Protein AF-A0A9E3UX53-F1 (afdb_monomer)

Solvent-accessible surface area (backbone atoms only — not comparable to full-atom values): 12042 Å² total; per-residue (Å²): 68,40,30,44,18,24,27,71,66,54,36,45,46,36,65,71,53,51,21,55,64,33,40,81,73,76,40,57,56,46,66,43,57,57,77,62,94,88,61,94,44,53,63,62,77,51,56,66,59,55,52,52,52,52,47,54,49,28,68,75,37,76,83,54,37,39,31,40,45,40,55,52,93,59,57,40,64,84,32,55,33,45,60,75,31,72,86,50,53,84,88,44,31,53,59,44,25,32,52,32,42,46,53,54,48,43,68,74,47,39,90,61,43,54,74,80,34,57,53,59,40,64,39,82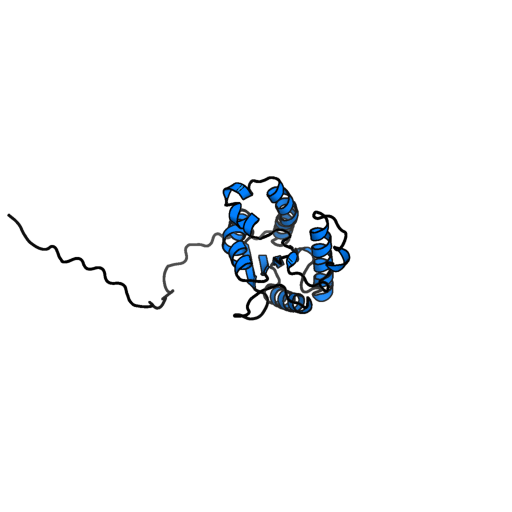,64,68,66,61,65,66,62,76,34,51,86,73,44,70,70,37,67,71,61,43,49,58,46,48,59,67,41,49,54,46,56,54,37,52,53,64,72,51,65,89,66,80,81,75,75,84,71,91,76,80,93,76,87,84,87,76,86,82,84,78,86,84,80,90,78,90,80,84,87,88,82,83,81,91,133

Structure (mmCIF, N/CA/C/O backbone):
data_AF-A0A9E3UX53-F1
#
_entry.id   AF-A0A9E3UX53-F1
#
loop_
_atom_site.group_PDB
_atom_site.id
_atom_site.type_symbol
_atom_site.label_atom_id
_atom_site.label_alt_id
_atom_site.label_comp_id
_atom_site.label_asym_id
_atom_site.label_entity_id
_atom_site.label_seq_id
_atom_site.pdbx_PDB_ins_code
_atom_site.Cartn_x
_atom_site.Cartn_y
_atom_site.Cartn_z
_atom_site.occupancy
_atom_site.B_iso_or_equiv
_atom_site.auth_seq_id
_atom_site.auth_comp_id
_atom_site.auth_asym_id
_atom_site.auth_atom_id
_atom_site.pdbx_PDB_model_num
ATOM 1 N N . MET A 1 1 ? -12.142 -0.118 4.905 1.00 93.06 1 MET A N 1
ATOM 2 C CA . MET A 1 1 ? -10.776 -0.328 4.394 1.00 93.06 1 MET A CA 1
ATOM 3 C C . MET A 1 1 ? -10.170 1.002 3.960 1.00 93.06 1 MET A C 1
ATOM 5 O O . MET A 1 1 ? -10.920 1.890 3.561 1.00 93.06 1 MET A O 1
ATOM 9 N N . LEU A 1 2 ? -8.850 1.157 4.067 1.00 96.69 2 LEU A N 1
ATOM 10 C CA . LEU A 1 2 ? -8.107 2.325 3.587 1.00 96.69 2 LEU A CA 1
ATOM 11 C C . LEU A 1 2 ? -7.045 1.893 2.569 1.00 96.69 2 LEU A C 1
ATOM 13 O O . LEU A 1 2 ? -6.329 0.931 2.819 1.00 96.69 2 LEU A O 1
ATOM 17 N N . ALA A 1 3 ? -6.954 2.600 1.448 1.00 96.31 3 ALA A N 1
ATOM 18 C CA . ALA A 1 3 ? -5.897 2.459 0.455 1.00 96.31 3 ALA A CA 1
ATOM 19 C C . ALA A 1 3 ? -4.930 3.636 0.574 1.00 96.31 3 ALA A C 1
ATOM 21 O O . ALA A 1 3 ? -5.364 4.786 0.512 1.00 96.31 3 ALA A O 1
ATOM 22 N N . LEU A 1 4 ? -3.642 3.353 0.731 1.00 96.50 4 LEU A N 1
ATOM 23 C CA . LEU A 1 4 ? -2.580 4.335 0.561 1.00 96.50 4 LEU A CA 1
ATOM 24 C C . LEU A 1 4 ? -2.179 4.356 -0.917 1.00 96.50 4 LEU A C 1
ATOM 26 O O . LEU A 1 4 ? -1.808 3.319 -1.460 1.00 96.50 4 LEU A O 1
ATOM 30 N N . VAL A 1 5 ? -2.306 5.505 -1.568 1.00 94.69 5 VAL A N 1
ATOM 31 C CA . VAL A 1 5 ? -2.125 5.647 -3.020 1.00 94.69 5 VAL A CA 1
ATOM 32 C C . VAL A 1 5 ? -1.069 6.706 -3.327 1.00 94.69 5 VAL A C 1
ATOM 34 O O . VAL A 1 5 ? -0.858 7.609 -2.516 1.00 94.69 5 VAL A O 1
ATOM 37 N N . GLU A 1 6 ? -0.405 6.626 -4.477 1.00 90.62 6 GLU A N 1
ATOM 38 C CA . GLU A 1 6 ? 0.651 7.587 -4.838 1.00 90.62 6 GLU A CA 1
ATOM 39 C C . GLU A 1 6 ? 0.155 8.987 -5.199 1.00 90.62 6 GLU A C 1
ATOM 41 O O . GLU A 1 6 ? 0.822 9.971 -4.876 1.00 90.62 6 GLU A O 1
ATOM 46 N N . GLY A 1 7 ? -0.992 9.104 -5.868 1.00 89.44 7 GLY A N 1
ATOM 47 C CA . GLY A 1 7 ? -1.383 10.351 -6.508 1.00 89.44 7 GLY A CA 1
ATOM 48 C C . GLY A 1 7 ? -2.887 10.577 -6.620 1.00 89.44 7 GLY A C 1
ATOM 49 O O . GLY A 1 7 ? -3.735 9.856 -6.082 1.00 89.44 7 GLY A O 1
ATOM 50 N N . GLN A 1 8 ? -3.227 11.690 -7.276 1.00 86.94 8 GLN A N 1
ATOM 51 C CA . GLN A 1 8 ? -4.621 12.103 -7.464 1.00 86.94 8 GLN A CA 1
ATOM 52 C C . GLN A 1 8 ? -5.360 11.182 -8.433 1.00 86.94 8 GLN A C 1
ATOM 54 O O . GLN A 1 8 ? -6.551 10.937 -8.232 1.00 86.94 8 GLN A O 1
ATOM 59 N N . THR A 1 9 ? -4.664 10.662 -9.443 1.00 84.81 9 THR A N 1
ATOM 60 C CA . THR A 1 9 ? -5.228 9.760 -10.448 1.00 84.81 9 THR A CA 1
ATOM 61 C C . THR A 1 9 ? -5.719 8.472 -9.788 1.00 84.81 9 THR A C 1
ATOM 63 O O . THR A 1 9 ? -6.903 8.147 -9.876 1.00 84.81 9 THR A O 1
ATOM 66 N N . GLU A 1 10 ? -4.877 7.815 -8.994 1.00 88.38 10 GLU A N 1
ATOM 67 C CA . GLU A 1 10 ? -5.180 6.558 -8.297 1.00 88.38 10 GLU A CA 1
ATOM 68 C C . GLU A 1 10 ? -6.288 6.765 -7.266 1.00 88.38 10 GLU A C 1
ATOM 70 O O . GLU A 1 10 ? -7.210 5.955 -7.133 1.00 88.38 10 GLU A O 1
ATOM 75 N N . ARG A 1 11 ? -6.261 7.904 -6.560 1.00 89.94 11 ARG A N 1
ATOM 76 C CA . ARG A 1 11 ? -7.359 8.300 -5.671 1.00 89.94 11 ARG A CA 1
ATOM 77 C C . ARG A 1 11 ? -8.677 8.433 -6.438 1.00 89.94 11 ARG A C 1
ATOM 79 O O . ARG A 1 11 ? -9.721 8.030 -5.916 1.00 89.94 11 ARG A O 1
ATOM 86 N N . GLY A 1 12 ? -8.634 9.014 -7.635 1.00 85.81 12 GLY A N 1
ATOM 87 C CA . GLY A 1 12 ? -9.763 9.128 -8.554 1.00 85.81 12 GLY A CA 1
ATOM 88 C C . GLY A 1 12 ? -10.329 7.760 -8.923 1.00 85.81 12 GLY A C 1
ATOM 89 O O . GLY A 1 12 ? -11.514 7.524 -8.687 1.00 85.81 12 GLY A O 1
ATOM 90 N N . ILE A 1 13 ? -9.476 6.835 -9.374 1.00 84.38 13 ILE A N 1
ATOM 91 C CA . ILE A 1 13 ? -9.846 5.449 -9.715 1.00 84.38 13 ILE A CA 1
ATOM 92 C C . ILE A 1 13 ? -10.496 4.747 -8.524 1.00 84.38 13 ILE A C 1
ATOM 94 O O . ILE A 1 13 ? -11.575 4.162 -8.650 1.00 84.38 13 ILE A O 1
ATOM 98 N N . VAL A 1 14 ? -9.882 4.836 -7.337 1.00 88.50 14 VAL A N 1
ATOM 99 C CA . VAL A 1 14 ? -10.445 4.230 -6.126 1.00 88.50 14 VAL A CA 1
ATOM 100 C C . VAL A 1 14 ? -11.834 4.787 -5.848 1.00 88.50 14 VAL A C 1
ATOM 102 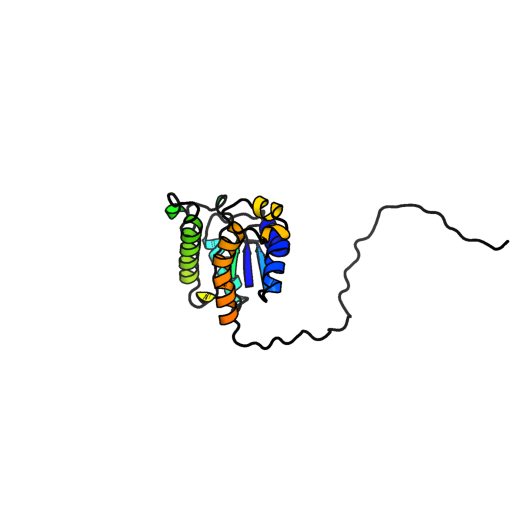O O . VAL A 1 14 ? -12.751 4.026 -5.561 1.00 88.50 14 VAL A O 1
ATOM 105 N N . LYS A 1 15 ? -12.008 6.108 -5.933 1.00 88.12 15 LYS A N 1
ATOM 106 C CA . LYS A 1 15 ? -13.281 6.762 -5.623 1.00 88.12 15 LYS A CA 1
ATOM 107 C C . LYS A 1 15 ? -14.373 6.442 -6.646 1.00 88.12 15 LYS A C 1
ATOM 109 O O . LYS A 1 15 ? -15.522 6.284 -6.244 1.00 88.12 15 LYS A O 1
ATOM 114 N N . GLN A 1 16 ? -14.035 6.413 -7.932 1.00 84.62 16 GLN A N 1
ATOM 115 C CA . GLN A 1 16 ? -15.010 6.368 -9.024 1.00 84.62 16 GLN A CA 1
ATOM 116 C C . GLN A 1 16 ? -15.321 4.946 -9.502 1.00 84.62 16 GLN A C 1
ATOM 118 O O . GLN A 1 16 ? -16.450 4.699 -9.907 1.00 84.62 16 GLN A O 1
ATOM 123 N N . ALA A 1 17 ? -14.367 4.014 -9.416 1.00 81.25 17 ALA A N 1
ATOM 124 C CA . ALA A 1 17 ? -14.527 2.654 -9.934 1.00 81.25 17 ALA A CA 1
ATOM 125 C C . ALA A 1 17 ? -14.475 1.589 -8.828 1.00 81.25 17 ALA A C 1
ATOM 127 O O . ALA A 1 17 ? -15.400 0.792 -8.676 1.00 81.25 17 ALA A O 1
ATOM 128 N N . ILE A 1 18 ? -13.417 1.585 -8.011 1.00 84.44 18 ILE A N 1
ATOM 129 C CA . ILE A 1 18 ? -13.162 0.469 -7.082 1.00 84.44 18 ILE A CA 1
ATOM 130 C C . ILE A 1 18 ? -14.103 0.519 -5.871 1.00 84.44 18 ILE A C 1
ATOM 132 O O . ILE A 1 18 ? -14.686 -0.494 -5.484 1.00 84.44 18 ILE A O 1
ATOM 136 N N . ALA A 1 19 ? -14.261 1.689 -5.247 1.00 89.19 19 ALA A N 1
ATOM 137 C CA . ALA A 1 19 ? -15.067 1.832 -4.039 1.00 89.19 19 ALA A CA 1
ATOM 138 C C . ALA A 1 19 ? -16.560 1.525 -4.264 1.00 89.19 19 ALA A C 1
ATOM 140 O O . ALA A 1 19 ? -17.115 0.829 -3.414 1.00 89.19 19 ALA A O 1
ATOM 141 N N . PRO A 1 20 ? -17.213 1.956 -5.366 1.00 87.50 20 PRO A N 1
ATOM 142 C CA . PRO A 1 20 ? -18.581 1.534 -5.675 1.00 87.50 20 PRO A CA 1
ATOM 143 C C . PRO A 1 20 ? -18.710 0.013 -5.831 1.00 87.50 20 PRO A C 1
ATOM 145 O O . PRO A 1 20 ? -19.527 -0.600 -5.145 1.00 87.50 20 PRO A O 1
ATOM 148 N N . TYR A 1 21 ? -17.835 -0.608 -6.632 1.00 84.06 21 TYR A N 1
ATOM 149 C CA . TYR A 1 21 ? -17.843 -2.055 -6.875 1.00 84.06 21 TYR A CA 1
ATOM 150 C C . TYR A 1 21 ? -17.684 -2.884 -5.587 1.00 84.06 21 TYR A C 1
ATOM 152 O O . TYR A 1 21 ? -18.367 -3.892 -5.376 1.00 84.06 21 TYR A O 1
ATOM 160 N N . LEU A 1 22 ? -16.782 -2.465 -4.696 1.00 84.75 22 LEU A N 1
ATOM 161 C CA . LEU A 1 22 ? -16.588 -3.109 -3.395 1.00 84.75 22 LEU A CA 1
ATOM 162 C C . LEU A 1 22 ? -17.727 -2.800 -2.414 1.00 84.75 22 LEU A C 1
ATOM 164 O O . LEU A 1 22 ? -18.094 -3.659 -1.609 1.00 84.75 22 LEU A O 1
ATOM 168 N N . GLY A 1 23 ? -18.311 -1.604 -2.498 1.00 87.88 23 GLY A N 1
ATOM 169 C CA . GLY A 1 23 ? -19.418 -1.163 -1.655 1.00 87.88 23 GLY A CA 1
ATOM 170 C C . GLY A 1 23 ? -20.661 -2.037 -1.811 1.00 87.88 23 GLY A C 1
ATOM 171 O O . GLY A 1 23 ? -21.265 -2.409 -0.807 1.00 87.88 23 GLY A O 1
ATOM 172 N N . GLU A 1 24 ? -20.978 -2.459 -3.038 1.00 88.62 24 GLU A N 1
ATOM 173 C CA . GLU A 1 24 ? -22.046 -3.434 -3.327 1.00 88.62 24 GLU A CA 1
ATOM 174 C C . GLU A 1 24 ? -21.845 -4.782 -2.615 1.00 88.62 24 GLU A C 1
ATOM 176 O O . GLU A 1 24 ? -22.800 -5.517 -2.376 1.00 88.62 24 GLU A O 1
ATOM 181 N N . ARG A 1 25 ? -20.601 -5.105 -2.246 1.00 88.38 25 ARG A N 1
ATOM 182 C CA . ARG A 1 25 ? -20.203 -6.341 -1.554 1.00 88.38 25 ARG A CA 1
ATOM 183 C C . ARG A 1 25 ? -19.939 -6.119 -0.060 1.00 88.38 25 ARG A C 1
ATOM 185 O O . ARG A 1 25 ? -19.343 -6.970 0.593 1.00 88.38 25 ARG A O 1
ATOM 192 N N . GLY A 1 26 ? -20.351 -4.973 0.486 1.00 89.69 26 GLY A N 1
ATOM 193 C CA . GLY A 1 26 ? -20.189 -4.633 1.903 1.00 89.69 26 GLY A CA 1
ATOM 194 C C . GLY A 1 26 ? -18.780 -4.176 2.298 1.00 89.69 26 GLY A C 1
ATOM 195 O O . GLY A 1 26 ? -18.484 -4.059 3.488 1.00 89.69 26 GLY A O 1
ATOM 196 N N . VAL A 1 27 ? -17.900 -3.892 1.331 1.00 88.50 27 VAL A N 1
ATOM 197 C CA . VAL A 1 27 ? -16.529 -3.432 1.584 1.00 88.50 27 VAL A CA 1
ATOM 198 C C . VAL A 1 27 ? -16.394 -1.952 1.231 1.00 88.50 27 VAL A C 1
ATOM 200 O O . VAL A 1 27 ? -16.318 -1.560 0.073 1.00 88.50 27 VAL A O 1
ATOM 203 N N . TYR A 1 28 ? -16.297 -1.104 2.254 1.00 92.88 28 TYR A N 1
ATOM 204 C CA . TYR A 1 28 ? -16.141 0.341 2.069 1.00 92.88 28 TYR A CA 1
ATOM 205 C C . TYR A 1 28 ? -14.664 0.735 1.988 1.00 92.88 28 TYR A C 1
ATOM 207 O O . TYR A 1 28 ? -13.944 0.680 2.994 1.00 92.88 28 TYR A O 1
ATOM 215 N N . LEU A 1 29 ? -14.214 1.157 0.806 1.00 93.19 29 LEU A N 1
ATOM 216 C CA . LEU A 1 29 ? -12.843 1.595 0.541 1.00 93.19 29 LEU A CA 1
ATOM 217 C C . LEU A 1 29 ? -12.740 3.128 0.483 1.00 93.19 29 LEU A C 1
ATOM 219 O O . LEU A 1 29 ? -13.577 3.800 -0.116 1.00 93.19 29 LEU A O 1
ATOM 223 N N . ARG A 1 30 ? -11.692 3.691 1.090 1.00 95.06 30 ARG A N 1
ATOM 224 C CA . ARG A 1 30 ? -11.281 5.094 0.908 1.00 95.06 30 ARG A CA 1
ATOM 225 C C . ARG A 1 30 ? -9.801 5.162 0.571 1.00 95.06 30 ARG A C 1
ATOM 227 O O . ARG A 1 30 ? -9.026 4.435 1.177 1.00 95.06 30 ARG A O 1
ATOM 234 N N . ALA A 1 31 ? -9.425 6.072 -0.320 1.00 94.38 31 ALA A N 1
ATOM 235 C CA . ALA A 1 31 ? -8.031 6.346 -0.653 1.00 94.38 31 ALA A CA 1
ATOM 236 C C . ALA A 1 31 ? -7.481 7.560 0.112 1.00 94.38 31 ALA A C 1
ATOM 238 O O . ALA A 1 31 ? -8.156 8.589 0.230 1.00 94.38 31 ALA A O 1
ATOM 239 N N . GLN A 1 32 ? -6.242 7.433 0.578 1.00 94.12 32 GLN A N 1
ATOM 240 C CA . GLN A 1 32 ? -5.395 8.493 1.108 1.00 94.12 32 GLN A CA 1
ATOM 241 C C . GLN A 1 32 ? -4.136 8.573 0.251 1.00 94.12 32 GLN A C 1
ATOM 243 O O . GLN A 1 32 ? -3.491 7.560 0.009 1.00 94.12 32 GLN A O 1
ATOM 248 N N . ILE A 1 33 ? -3.807 9.777 -0.208 1.00 92.88 33 ILE A N 1
ATOM 249 C CA . ILE A 1 33 ? -2.595 10.016 -0.992 1.00 92.88 33 ILE A CA 1
ATOM 250 C C . ILE A 1 33 ? -1.408 10.079 -0.038 1.00 92.88 33 ILE A C 1
ATOM 252 O O . ILE A 1 33 ? -1.519 10.669 1.038 1.00 92.88 33 ILE A O 1
ATOM 256 N N . ILE A 1 34 ? -0.302 9.461 -0.433 1.00 91.56 34 ILE A N 1
ATOM 257 C CA . ILE A 1 34 ? 0.952 9.488 0.307 1.00 91.56 34 ILE A CA 1
ATOM 258 C C . ILE A 1 34 ? 1.561 10.894 0.343 1.00 91.56 34 ILE A C 1
ATOM 260 O O . ILE A 1 34 ? 1.526 11.646 -0.631 1.00 91.56 34 ILE A O 1
ATOM 264 N N . GLY A 1 35 ? 2.160 11.247 1.480 1.00 83.06 35 GLY A N 1
ATOM 265 C CA . GLY A 1 35 ? 2.827 12.531 1.662 1.00 83.06 35 GLY A CA 1
ATOM 266 C C . GLY A 1 35 ? 1.881 13.683 2.012 1.00 83.06 35 GLY A C 1
ATOM 267 O O . GLY A 1 35 ? 0.733 13.505 2.418 1.00 83.06 35 GLY A O 1
ATOM 268 N N . LYS A 1 36 ? 2.405 14.910 1.924 1.00 70.81 36 LYS A N 1
ATOM 269 C CA . LYS A 1 36 ? 1.703 16.112 2.393 1.00 70.81 36 LYS A CA 1
ATOM 270 C C . LYS A 1 36 ? 0.658 16.597 1.378 1.00 70.81 36 LYS A C 1
ATOM 272 O O . LYS A 1 36 ? 0.901 16.519 0.170 1.00 70.81 36 LYS A O 1
ATOM 277 N N . PRO A 1 37 ? -0.455 17.198 1.843 1.00 63.47 37 PRO A N 1
ATOM 278 C CA . PRO A 1 37 ? -1.385 17.903 0.965 1.00 63.47 37 PRO A CA 1
ATOM 279 C C . PRO A 1 37 ? -0.641 18.915 0.076 1.00 63.47 37 PRO A C 1
ATOM 281 O O . PRO A 1 37 ? 0.098 19.754 0.585 1.00 63.47 37 PRO A O 1
ATOM 284 N N . GLY A 1 38 ? -0.811 18.818 -1.246 1.00 59.25 38 GLY A N 1
ATOM 285 C CA . GLY A 1 38 ? -0.171 19.711 -2.224 1.00 59.25 38 GLY A CA 1
ATOM 286 C C . GLY A 1 38 ? 1.155 19.219 -2.823 1.00 59.25 38 GLY A C 1
ATOM 287 O O . GLY A 1 38 ? 1.721 19.913 -3.662 1.00 59.25 38 GLY A O 1
ATOM 288 N N . HIS A 1 39 ? 1.662 18.039 -2.446 1.00 66.06 39 HIS A N 1
ATOM 289 C CA . HIS A 1 39 ? 2.738 17.386 -3.206 1.00 66.06 39 HIS A CA 1
ATOM 290 C C . HIS A 1 39 ? 2.240 16.866 -4.561 1.00 66.06 39 HIS A C 1
ATOM 292 O O . HIS A 1 39 ? 1.073 16.501 -4.703 1.00 66.06 39 HIS A O 1
ATOM 298 N N . LYS A 1 40 ? 3.145 16.810 -5.549 1.00 59.00 40 LYS A N 1
ATOM 299 C CA . LYS A 1 40 ? 2.854 16.380 -6.930 1.00 59.00 40 LYS A CA 1
ATOM 300 C C . LYS A 1 40 ? 2.512 14.881 -7.075 1.00 59.00 40 LYS A C 1
ATOM 302 O O . LYS A 1 40 ? 2.247 14.444 -8.185 1.00 59.00 40 LYS A O 1
ATOM 307 N N . GLY A 1 41 ? 2.426 14.131 -5.973 1.00 69.12 41 GLY A N 1
ATOM 308 C CA . GLY A 1 41 ? 2.190 12.685 -5.978 1.00 69.12 41 GLY A CA 1
ATOM 309 C C . GLY A 1 41 ? 3.413 11.888 -6.438 1.00 69.12 41 GLY A C 1
ATOM 310 O O . GLY A 1 41 ? 4.501 12.451 -6.585 1.00 69.12 41 GLY A O 1
ATOM 311 N N . GLY A 1 42 ? 3.210 10.587 -6.641 1.00 81.50 42 GLY A N 1
ATOM 312 C CA . GLY A 1 42 ? 4.203 9.635 -7.144 1.00 81.50 42 GLY A CA 1
ATOM 313 C C . GLY A 1 42 ? 4.690 8.644 -6.086 1.00 81.50 42 GLY A C 1
ATOM 314 O O . GLY A 1 42 ? 4.525 8.856 -4.879 1.00 81.50 42 GLY A O 1
ATOM 315 N N . VAL A 1 43 ? 5.290 7.546 -6.548 1.00 87.38 43 VAL A N 1
ATOM 316 C CA . VAL A 1 43 ? 5.895 6.536 -5.675 1.00 87.38 43 VAL A CA 1
ATOM 317 C C . VAL A 1 43 ? 7.073 7.159 -4.907 1.00 87.38 43 VAL A C 1
ATOM 319 O O . VAL A 1 43 ? 8.009 7.671 -5.528 1.00 87.38 43 VAL A O 1
ATOM 322 N N . PRO A 1 44 ? 7.073 7.145 -3.559 1.00 90.88 44 PRO A N 1
ATOM 323 C CA . PRO A 1 44 ? 8.199 7.665 -2.790 1.00 90.88 44 PRO A CA 1
ATOM 324 C C . PRO A 1 44 ? 9.507 6.941 -3.115 1.00 90.88 44 PRO A C 1
ATOM 326 O O . PRO A 1 44 ? 9.538 5.714 -3.165 1.00 90.88 44 PRO A O 1
ATOM 329 N N . ALA A 1 45 ? 10.609 7.689 -3.222 1.00 91.81 45 ALA A N 1
ATOM 330 C CA . ALA A 1 45 ? 11.944 7.118 -3.426 1.00 91.81 45 ALA A CA 1
ATOM 331 C C . ALA A 1 45 ? 12.357 6.145 -2.302 1.00 91.81 45 ALA A C 1
ATOM 333 O O . ALA A 1 45 ? 13.005 5.133 -2.560 1.00 91.81 45 ALA A O 1
ATOM 334 N N . ASP A 1 46 ? 11.951 6.448 -1.067 1.00 92.81 46 ASP A N 1
ATOM 335 C CA . ASP A 1 46 ? 12.226 5.655 0.130 1.00 92.81 46 ASP A CA 1
ATOM 336 C C . ASP A 1 46 ? 10.942 4.994 0.655 1.00 92.81 46 ASP A C 1
ATOM 338 O O . ASP A 1 46 ? 9.948 5.666 0.958 1.00 92.81 46 ASP A O 1
ATOM 342 N N . PHE A 1 47 ? 10.980 3.670 0.816 1.00 96.50 47 PHE A N 1
ATOM 343 C CA . PHE A 1 47 ? 9.879 2.891 1.380 1.00 96.50 47 PHE A CA 1
ATOM 344 C C . PHE A 1 47 ? 9.592 3.242 2.852 1.00 96.50 47 PHE A C 1
ATOM 346 O O . PHE A 1 47 ? 8.466 3.066 3.322 1.00 96.50 47 PHE A O 1
ATOM 353 N N . GLY A 1 48 ? 10.553 3.829 3.573 1.00 96.62 48 GLY A N 1
ATOM 354 C CA . GLY A 1 48 ? 10.358 4.370 4.920 1.00 96.62 48 GLY A CA 1
ATOM 355 C C . GLY A 1 48 ? 9.227 5.403 5.005 1.00 96.62 48 GLY A C 1
ATOM 356 O O . GLY A 1 48 ? 8.519 5.476 6.015 1.00 96.62 48 GLY A O 1
ATOM 357 N N . VAL A 1 49 ? 8.969 6.144 3.921 1.00 94.88 49 VAL A N 1
ATOM 358 C CA . VAL A 1 49 ? 7.824 7.066 3.828 1.00 94.88 49 VAL A CA 1
ATOM 359 C C . VAL A 1 49 ? 6.500 6.298 3.868 1.00 94.88 49 VAL A C 1
ATOM 361 O O . VAL A 1 49 ? 5.582 6.687 4.590 1.00 94.88 49 VAL A O 1
ATOM 364 N N . VAL A 1 50 ? 6.415 5.173 3.154 1.00 96.38 50 VAL A N 1
ATOM 365 C CA . VAL A 1 50 ? 5.236 4.292 3.146 1.00 96.38 50 VAL A CA 1
ATOM 366 C C . VAL A 1 50 ? 5.010 3.698 4.536 1.00 96.38 50 VAL A C 1
ATOM 368 O O . VAL A 1 50 ? 3.890 3.739 5.047 1.00 96.38 50 VAL A O 1
ATOM 371 N N . LEU A 1 51 ? 6.072 3.205 5.183 1.00 97.69 51 LEU A N 1
ATOM 372 C CA . LEU A 1 51 ? 6.006 2.649 6.539 1.00 97.69 51 LEU A CA 1
ATOM 373 C C . LEU A 1 51 ? 5.475 3.668 7.550 1.00 97.69 51 LEU A C 1
ATOM 375 O O . LEU A 1 51 ? 4.610 3.341 8.368 1.00 97.69 51 LEU A O 1
ATOM 379 N N . LYS A 1 52 ? 5.948 4.915 7.474 1.00 96.69 52 LYS A N 1
ATOM 380 C CA . LYS A 1 52 ? 5.495 6.003 8.346 1.00 96.69 52 LYS A CA 1
ATOM 381 C C . LYS A 1 52 ? 4.000 6.286 8.179 1.00 96.69 52 LYS A C 1
ATOM 383 O O . LYS A 1 52 ? 3.288 6.384 9.180 1.00 96.69 52 LYS A O 1
ATOM 388 N N . GLU A 1 53 ? 3.519 6.387 6.943 1.00 96.06 53 GLU A N 1
ATOM 389 C CA . GLU A 1 53 ? 2.100 6.638 6.662 1.00 96.06 53 GLU A CA 1
ATOM 390 C C . GLU A 1 53 ? 1.216 5.459 7.081 1.00 96.06 53 GLU A C 1
ATOM 392 O O . GLU A 1 53 ? 0.210 5.651 7.763 1.00 96.06 53 GLU A O 1
ATOM 397 N N . LEU A 1 54 ? 1.611 4.222 6.762 1.00 97.25 54 LEU A N 1
ATOM 398 C CA . LEU A 1 54 ? 0.882 3.028 7.198 1.00 97.25 54 LEU A CA 1
ATOM 399 C C . LEU A 1 54 ? 0.831 2.922 8.725 1.00 97.25 54 LEU A C 1
ATOM 401 O O . LEU A 1 54 ? -0.208 2.563 9.277 1.00 97.25 54 LEU A O 1
ATOM 405 N N . THR A 1 55 ? 1.909 3.295 9.418 1.00 97.56 55 THR A N 1
ATOM 406 C CA . THR A 1 55 ? 1.940 3.350 10.886 1.00 97.56 55 THR A CA 1
ATOM 407 C C . THR A 1 55 ? 0.943 4.374 11.426 1.00 97.56 55 THR A C 1
ATOM 409 O O . THR A 1 55 ? 0.196 4.079 12.362 1.00 97.56 55 THR A O 1
ATOM 412 N N . ALA A 1 56 ? 0.894 5.575 10.841 1.00 96.19 56 ALA A N 1
ATOM 413 C CA . ALA A 1 56 ? -0.065 6.607 11.230 1.00 96.19 56 ALA A CA 1
ATOM 414 C C . ALA A 1 56 ? -1.513 6.144 11.000 1.00 96.19 56 ALA A C 1
ATOM 416 O O . ALA A 1 56 ? -2.358 6.272 11.888 1.00 96.19 56 ALA A O 1
ATOM 417 N N . LEU A 1 57 ? -1.782 5.523 9.848 1.00 95.94 57 LEU A N 1
ATOM 418 C CA . LEU A 1 57 ? -3.087 4.960 9.510 1.00 95.94 57 LEU A CA 1
ATOM 419 C C . LEU A 1 57 ? -3.504 3.832 10.456 1.00 95.94 57 LEU A C 1
ATOM 421 O O . LEU A 1 57 ? -4.655 3.805 10.895 1.00 95.94 57 LEU A O 1
ATOM 425 N N . ALA A 1 58 ? -2.587 2.921 10.790 1.00 96.50 58 ALA A N 1
ATOM 426 C CA . ALA A 1 58 ? -2.844 1.815 11.707 1.00 96.50 58 ALA A CA 1
ATOM 427 C C . ALA A 1 58 ? -3.193 2.319 13.116 1.00 96.50 58 ALA A C 1
ATOM 429 O O . ALA A 1 58 ? -4.146 1.825 13.718 1.00 96.50 58 ALA A O 1
ATOM 430 N N . LYS A 1 59 ? -2.487 3.351 13.602 1.00 96.38 59 LYS A N 1
ATOM 431 C CA . LYS A 1 59 ? -2.770 4.004 14.892 1.00 96.38 59 LYS A CA 1
ATOM 432 C C . LYS A 1 59 ? -4.107 4.741 14.893 1.00 96.38 59 LYS A C 1
ATOM 434 O O . LYS A 1 59 ? -4.864 4.634 15.852 1.00 96.38 59 LYS A O 1
ATOM 439 N N . GLN A 1 60 ? -4.406 5.483 13.828 1.00 96.12 60 GLN A N 1
ATOM 440 C CA . GLN A 1 60 ? -5.646 6.252 13.728 1.00 96.12 60 GLN A CA 1
ATOM 441 C C . GLN A 1 60 ? -6.874 5.346 13.556 1.00 96.12 60 GLN A C 1
ATOM 443 O O . GLN A 1 60 ? -7.957 5.660 14.050 1.00 96.12 60 GLN A O 1
ATOM 448 N N . TRP A 1 61 ? -6.719 4.224 12.852 1.00 94.75 61 TRP A N 1
ATOM 449 C CA . TRP A 1 61 ? -7.812 3.321 12.501 1.00 94.75 61 TRP A CA 1
ATOM 450 C C . TRP A 1 61 ? -7.480 1.864 12.857 1.00 94.75 61 TRP A C 1
ATOM 452 O O . TRP A 1 61 ? -7.355 1.021 11.960 1.00 94.75 61 TRP A O 1
ATOM 462 N N . PRO A 1 62 ? -7.419 1.527 14.158 1.00 92.50 62 PRO A N 1
ATOM 463 C CA . PRO A 1 62 ? -6.925 0.242 14.656 1.00 92.50 62 PRO A CA 1
ATOM 464 C C . PRO A 1 62 ? -7.836 -0.951 14.352 1.00 92.50 62 PRO A C 1
ATOM 466 O O . PRO A 1 62 ? -7.503 -2.063 14.733 1.00 92.50 62 PRO A O 1
ATOM 469 N N . THR A 1 63 ? -8.959 -0.767 13.659 1.00 91.19 63 THR A N 1
ATOM 470 C CA . THR A 1 63 ? -9.852 -1.854 13.221 1.00 91.19 63 THR A CA 1
ATOM 471 C C . THR A 1 63 ? -9.946 -1.982 11.701 1.00 91.19 63 THR A C 1
ATOM 473 O O . THR A 1 63 ? -10.498 -2.951 11.192 1.00 91.19 63 THR A O 1
ATOM 476 N N . ARG A 1 64 ? -9.406 -1.028 10.929 1.00 91.88 64 ARG A N 1
ATOM 477 C CA . ARG A 1 64 ? -9.556 -1.020 9.466 1.00 91.88 64 ARG A CA 1
ATOM 478 C C . ARG A 1 64 ? -8.453 -1.814 8.780 1.00 91.88 64 ARG A C 1
ATOM 480 O O . ARG A 1 64 ? -7.288 -1.678 9.135 1.00 91.88 64 ARG A O 1
ATOM 487 N N . ALA A 1 65 ? -8.801 -2.591 7.758 1.00 95.38 65 ALA A N 1
ATOM 488 C CA . ALA A 1 65 ? -7.807 -3.127 6.831 1.00 95.38 65 ALA A CA 1
ATOM 489 C C . ALA A 1 65 ? -7.154 -2.000 6.005 1.00 95.38 65 ALA A C 1
ATOM 491 O O . ALA A 1 65 ? -7.828 -1.016 5.661 1.00 95.38 65 ALA A O 1
ATOM 492 N N . LEU A 1 66 ? -5.873 -2.173 5.689 1.00 96.81 66 LEU A N 1
ATOM 493 C CA . LEU A 1 66 ? -5.020 -1.292 4.900 1.00 96.81 66 LEU A CA 1
ATOM 494 C C . LEU A 1 66 ? -4.573 -2.013 3.614 1.00 96.81 66 LEU A C 1
ATOM 496 O O . LEU A 1 66 ? -4.249 -3.199 3.648 1.00 96.81 66 LEU A O 1
ATOM 500 N N . THR A 1 67 ? -4.535 -1.287 2.499 1.00 97.38 67 THR A N 1
ATOM 501 C CA . THR A 1 67 ? -3.930 -1.696 1.215 1.00 97.38 67 THR A CA 1
ATOM 502 C C . THR A 1 67 ? -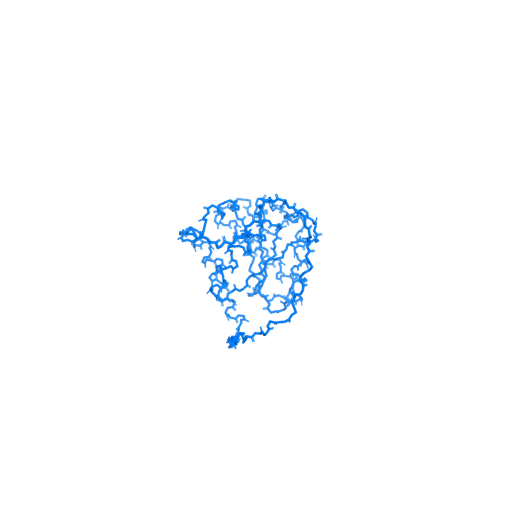3.095 -0.566 0.652 1.00 97.38 67 THR A C 1
ATOM 504 O O . THR A 1 67 ? -3.141 0.564 1.145 1.00 97.38 67 THR A O 1
ATOM 507 N N . THR A 1 68 ? -2.370 -0.869 -0.410 1.00 96.56 68 THR A N 1
ATOM 508 C CA . THR A 1 68 ? -1.685 0.099 -1.259 1.00 96.56 68 THR A CA 1
ATOM 509 C C . THR A 1 68 ? -2.314 0.146 -2.651 1.00 96.56 68 THR A C 1
ATOM 511 O O . THR A 1 68 ? -3.114 -0.721 -2.992 1.00 96.56 68 THR A O 1
ATOM 514 N N . LEU A 1 69 ? -1.987 1.174 -3.429 1.00 93.38 69 LEU A N 1
ATOM 515 C CA 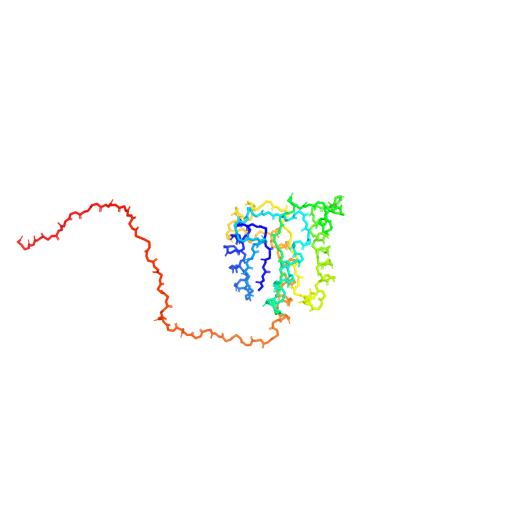. LEU A 1 69 ? -2.184 1.239 -4.877 1.00 93.38 69 LEU A CA 1
ATOM 516 C C . LEU A 1 69 ? -1.044 2.099 -5.430 1.00 93.38 69 LEU A C 1
ATOM 518 O O . LEU A 1 69 ? -1.120 3.327 -5.386 1.00 93.38 69 LEU A O 1
ATOM 522 N N . PHE A 1 70 ? 0.035 1.429 -5.828 1.00 93.50 70 PHE A N 1
ATOM 523 C CA . PHE A 1 70 ? 1.259 2.034 -6.350 1.00 93.50 70 PHE A CA 1
ATOM 524 C C . PHE A 1 70 ? 1.574 1.445 -7.718 1.00 93.50 70 PHE A C 1
ATOM 526 O O . PHE A 1 70 ? 1.458 0.227 -7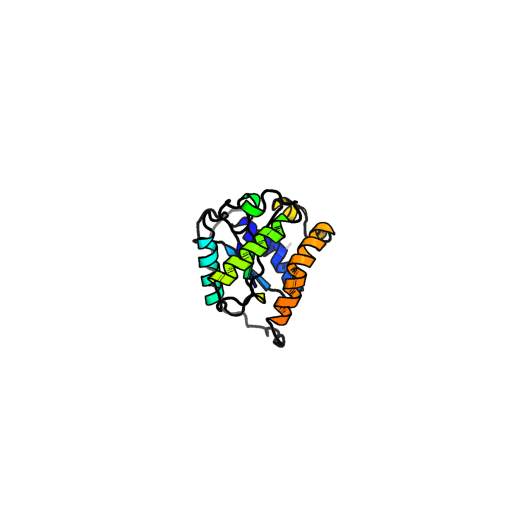.888 1.00 93.50 70 PHE A O 1
ATOM 533 N N . ASP A 1 71 ? 2.000 2.285 -8.648 1.00 89.38 71 ASP A N 1
ATOM 534 C CA . ASP A 1 71 ? 2.358 1.886 -9.999 1.00 89.38 71 ASP A CA 1
ATOM 535 C C . ASP A 1 71 ? 3.733 1.225 -10.013 1.00 89.38 71 ASP A C 1
ATOM 537 O O . ASP A 1 71 ? 4.738 1.800 -9.592 1.00 89.38 71 ASP A O 1
ATOM 541 N N . TYR A 1 72 ? 3.787 -0.000 -10.539 1.00 91.50 72 TYR A N 1
ATOM 542 C CA . TYR A 1 72 ? 5.016 -0.785 -10.617 1.00 91.50 72 TYR A CA 1
ATOM 543 C C . TYR A 1 72 ? 6.106 -0.074 -11.428 1.00 91.50 72 TYR A C 1
ATOM 545 O O . TYR A 1 72 ? 7.267 -0.060 -11.023 1.00 91.50 72 TYR A O 1
ATOM 553 N N . ALA A 1 73 ? 5.735 0.559 -12.545 1.00 86.81 73 ALA A N 1
ATOM 554 C CA . ALA A 1 73 ? 6.675 1.246 -13.431 1.00 86.81 73 ALA A CA 1
ATOM 555 C C . ALA A 1 73 ? 7.415 2.408 -12.740 1.00 86.81 73 ALA A C 1
ATOM 557 O O . ALA A 1 73 ? 8.537 2.737 -13.121 1.00 86.81 73 ALA A O 1
ATOM 558 N N . GLY A 1 74 ? 6.805 3.008 -11.712 1.00 88.50 74 GLY A N 1
ATOM 559 C CA . GLY A 1 74 ? 7.396 4.079 -10.913 1.00 88.50 74 GLY A CA 1
ATOM 560 C C . GLY A 1 74 ? 8.184 3.596 -9.694 1.00 88.50 74 GLY A C 1
ATOM 561 O O . GLY A 1 74 ? 8.738 4.428 -8.975 1.00 88.50 74 GLY A O 1
ATOM 562 N N . MET A 1 75 ? 8.238 2.286 -9.419 1.00 92.94 75 MET A N 1
ATOM 563 C CA . MET A 1 75 ? 8.834 1.776 -8.184 1.00 92.94 75 MET A CA 1
ATOM 564 C C . MET A 1 75 ? 10.369 1.865 -8.175 1.00 92.94 75 MET A C 1
ATOM 566 O O . MET A 1 75 ? 11.035 1.301 -9.046 1.00 92.94 75 MET A O 1
ATOM 570 N N . PRO A 1 76 ? 10.969 2.499 -7.150 1.00 94.00 76 PRO A N 1
ATOM 571 C CA . PRO A 1 76 ? 12.418 2.513 -6.971 1.00 94.00 76 PRO A CA 1
ATOM 572 C C . PRO A 1 76 ? 12.991 1.115 -6.716 1.00 94.00 76 PRO A C 1
ATOM 574 O O . PRO A 1 76 ? 12.394 0.306 -6.012 1.00 94.00 76 PRO A O 1
ATOM 577 N N . ARG A 1 77 ? 14.226 0.858 -7.170 1.00 92.81 77 ARG A N 1
ATOM 578 C CA . ARG A 1 77 ? 14.926 -0.424 -6.927 1.00 92.81 77 ARG A CA 1
ATOM 579 C C . ARG A 1 77 ? 15.051 -0.802 -5.447 1.00 92.81 77 ARG A C 1
ATOM 581 O O . ARG A 1 77 ? 15.047 -1.984 -5.130 1.00 92.81 77 ARG A O 1
ATOM 588 N N . GLY A 1 78 ? 15.151 0.193 -4.561 1.00 93.50 78 GLY A N 1
ATOM 589 C CA . GLY A 1 78 ? 15.256 -0.009 -3.112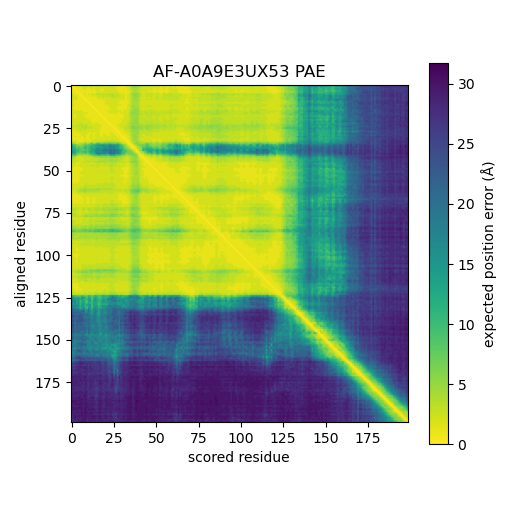 1.00 93.50 78 GLY A CA 1
ATOM 590 C C . GLY A 1 78 ? 13.950 -0.430 -2.432 1.00 93.50 78 GLY A C 1
ATOM 591 O O . GLY A 1 78 ? 13.949 -0.688 -1.231 1.00 93.50 78 GLY A O 1
ATOM 592 N N . TRP A 1 79 ? 12.832 -0.492 -3.161 1.00 97.00 79 TRP A N 1
ATOM 593 C CA . TRP A 1 79 ? 11.579 -0.976 -2.597 1.00 97.00 79 TRP A CA 1
ATOM 594 C C . TRP A 1 79 ? 11.604 -2.489 -2.358 1.00 97.00 79 TRP A C 1
ATOM 596 O O . TRP A 1 79 ? 12.227 -3.235 -3.123 1.00 97.00 79 TRP A O 1
ATOM 606 N N . PRO A 1 80 ? 10.883 -2.976 -1.330 1.00 97.81 80 PRO A N 1
ATOM 607 C CA . PRO A 1 80 ? 10.843 -4.394 -1.012 1.00 97.81 80 PRO A CA 1
ATOM 608 C C . PRO A 1 80 ? 10.446 -5.245 -2.221 1.00 97.81 80 PRO A C 1
ATOM 610 O O . PRO A 1 80 ? 9.347 -5.128 -2.753 1.00 97.81 80 PRO A O 1
ATOM 613 N N . GLY A 1 81 ? 11.344 -6.142 -2.627 1.00 96.56 81 GLY A N 1
ATOM 614 C CA . GLY A 1 81 ? 11.087 -7.124 -3.680 1.00 96.56 81 GLY A CA 1
ATOM 615 C C . GLY A 1 81 ? 11.315 -6.644 -5.113 1.00 96.56 81 GLY A C 1
ATOM 616 O O . GLY A 1 81 ? 11.352 -7.502 -5.987 1.00 96.56 81 GLY A O 1
ATOM 617 N N . VAL A 1 82 ? 11.541 -5.349 -5.367 1.00 95.44 82 VAL A N 1
ATOM 618 C CA . VAL A 1 82 ? 11.710 -4.825 -6.739 1.00 95.44 82 VAL A CA 1
ATOM 619 C C . VAL A 1 82 ? 12.953 -5.398 -7.415 1.00 95.44 82 VAL A C 1
ATOM 621 O O . VAL A 1 82 ? 12.868 -5.903 -8.529 1.00 95.44 82 VAL A O 1
ATOM 624 N N . GLU A 1 83 ? 14.098 -5.408 -6.734 1.00 95.00 83 GLU A N 1
ATOM 625 C CA . GLU A 1 83 ? 15.321 -5.994 -7.296 1.00 95.00 83 GLU A CA 1
ATOM 626 C C . GLU A 1 83 ? 15.182 -7.502 -7.551 1.00 95.00 83 GLU A C 1
ATOM 628 O O . GLU A 1 83 ? 15.591 -7.996 -8.596 1.00 95.00 83 GLU A O 1
ATOM 633 N N . ARG A 1 84 ? 14.515 -8.236 -6.649 1.00 94.38 84 ARG A N 1
ATOM 634 C CA . ARG A 1 84 ? 14.253 -9.676 -6.833 1.00 94.38 84 ARG A CA 1
ATOM 635 C C . ARG A 1 84 ? 13.257 -9.968 -7.952 1.00 94.38 84 ARG A C 1
ATOM 637 O O . ARG A 1 84 ? 13.227 -11.086 -8.452 1.00 94.38 84 ARG A O 1
ATOM 644 N N . ALA A 1 85 ? 12.418 -9.001 -8.306 1.00 93.62 85 ALA A N 1
ATOM 645 C CA . ALA A 1 85 ? 11.472 -9.130 -9.402 1.00 93.62 85 ALA A CA 1
ATOM 646 C C . ALA A 1 85 ? 12.146 -8.991 -10.780 1.00 93.62 85 ALA A C 1
ATOM 648 O O . ALA A 1 85 ? 11.554 -9.397 -11.780 1.00 93.62 85 ALA A O 1
ATOM 649 N N . ALA A 1 86 ? 13.383 -8.476 -10.842 1.00 86.00 86 ALA A N 1
ATOM 650 C CA . ALA A 1 86 ? 14.168 -8.375 -12.067 1.00 86.00 86 ALA A CA 1
ATOM 651 C C . ALA A 1 86 ? 14.570 -9.776 -12.566 1.00 86.00 86 ALA A C 1
ATOM 653 O O . ALA A 1 86 ? 15.603 -10.319 -12.189 1.00 86.00 86 ALA A O 1
ATOM 654 N N . GLY A 1 87 ? 13.721 -10.381 -13.394 1.00 87.12 87 GLY A N 1
ATOM 655 C CA . GLY A 1 87 ? 13.907 -11.734 -13.932 1.00 87.12 87 GLY A CA 1
ATOM 656 C C . GLY A 1 87 ? 12.706 -12.657 -13.731 1.00 87.12 87 GLY A C 1
ATOM 657 O O . GLY A 1 87 ? 12.708 -13.770 -14.247 1.00 87.12 87 GLY A O 1
ATOM 658 N N . LEU A 1 88 ? 11.678 -12.201 -13.013 1.00 93.19 88 LEU A N 1
ATOM 659 C CA . LEU A 1 88 ? 10.416 -12.923 -12.885 1.00 93.19 88 LEU A CA 1
ATOM 660 C C . LEU A 1 88 ? 9.496 -12.659 -14.079 1.00 93.19 88 LEU A C 1
ATOM 662 O O . LEU A 1 88 ? 9.597 -11.632 -14.754 1.00 93.19 88 LEU A O 1
ATOM 666 N N . THR A 1 89 ? 8.563 -13.580 -14.310 1.00 91.62 89 THR A N 1
ATOM 667 C CA . THR A 1 89 ? 7.496 -13.379 -15.298 1.00 91.62 89 THR A CA 1
ATOM 668 C C . THR A 1 89 ? 6.522 -12.292 -14.847 1.00 91.62 89 THR A C 1
ATOM 670 O O . THR A 1 89 ? 6.382 -11.998 -13.656 1.00 91.62 89 THR A O 1
ATOM 673 N N . HIS A 1 90 ? 5.784 -11.720 -15.799 1.00 85.69 90 HIS A N 1
ATOM 674 C CA . HIS A 1 90 ? 4.782 -10.691 -15.513 1.00 85.69 90 HIS A CA 1
ATOM 675 C C . HIS A 1 90 ? 3.732 -11.143 -14.481 1.00 85.69 90 HIS A C 1
ATOM 677 O O . HIS A 1 90 ? 3.304 -10.342 -13.653 1.00 85.69 90 HIS A O 1
ATOM 683 N N . GLU A 1 91 ? 3.352 -12.428 -14.458 1.00 85.88 91 GLU A N 1
ATOM 684 C CA . GLU A 1 91 ? 2.412 -12.968 -13.461 1.00 85.88 91 GLU A CA 1
ATOM 685 C C . GLU A 1 91 ? 3.032 -13.231 -12.072 1.00 85.88 91 GLU A C 1
ATOM 687 O O . GLU A 1 91 ? 2.324 -13.484 -11.087 1.00 85.88 91 GLU A O 1
ATOM 692 N N . GLU A 1 92 ? 4.355 -13.234 -11.964 1.00 90.38 92 GLU A N 1
ATOM 693 C CA . GLU A 1 92 ? 5.088 -13.480 -10.719 1.00 90.38 92 GLU A CA 1
ATOM 694 C C . GLU A 1 92 ? 5.507 -12.189 -10.021 1.00 90.38 92 GLU A C 1
ATOM 696 O O . GLU A 1 92 ? 5.525 -12.152 -8.787 1.00 90.38 92 GLU A O 1
ATOM 701 N N . ILE A 1 93 ? 5.778 -11.128 -10.787 1.00 92.31 93 ILE A N 1
ATOM 702 C CA . ILE A 1 93 ? 6.218 -9.830 -10.262 1.00 92.31 93 ILE A CA 1
ATOM 703 C C . ILE A 1 93 ? 5.302 -9.307 -9.136 1.00 92.31 93 ILE A C 1
ATOM 705 O O . ILE A 1 93 ? 5.833 -9.034 -8.054 1.00 92.31 93 ILE A O 1
ATOM 709 N N . PRO A 1 94 ? 3.958 -9.234 -9.289 1.00 91.75 94 PRO A N 1
ATOM 710 C CA . PRO A 1 94 ? 3.081 -8.717 -8.233 1.00 91.75 94 PRO A CA 1
ATOM 711 C C . PRO A 1 94 ? 3.223 -9.507 -6.945 1.00 91.75 94 PRO A C 1
ATOM 713 O O . PRO A 1 94 ? 3.436 -8.937 -5.882 1.00 91.75 94 PRO A O 1
ATOM 716 N N . ARG A 1 95 ? 3.193 -10.840 -7.049 1.00 93.56 95 ARG A N 1
ATOM 717 C CA . ARG A 1 95 ? 3.275 -11.737 -5.892 1.00 93.56 95 ARG A CA 1
ATOM 718 C C . ARG A 1 95 ? 4.598 -11.566 -5.150 1.00 93.56 95 ARG A C 1
ATOM 720 O O . ARG A 1 95 ? 4.611 -11.585 -3.919 1.00 93.56 95 ARG A O 1
ATOM 727 N N . CYS A 1 96 ? 5.696 -11.377 -5.881 1.00 96.62 96 CYS A N 1
ATOM 728 C CA . CYS A 1 96 ? 7.012 -11.133 -5.300 1.00 96.62 96 CYS A CA 1
ATOM 729 C C . CYS A 1 96 ? 7.060 -9.803 -4.534 1.00 96.62 96 CYS A C 1
ATOM 731 O O . CYS A 1 96 ? 7.490 -9.771 -3.377 1.00 96.62 96 CYS A O 1
ATOM 733 N N . ILE A 1 97 ? 6.586 -8.720 -5.154 1.00 97.12 97 ILE A N 1
ATOM 734 C CA . ILE A 1 97 ? 6.636 -7.372 -4.576 1.00 97.12 97 ILE A CA 1
ATOM 735 C C . ILE A 1 97 ? 5.640 -7.239 -3.426 1.00 97.12 97 ILE A C 1
ATOM 737 O O . ILE A 1 97 ? 6.022 -6.857 -2.324 1.00 97.12 97 ILE A O 1
ATOM 741 N N . GLU A 1 98 ? 4.382 -7.627 -3.624 1.00 97.62 98 GLU A N 1
ATOM 742 C CA . GLU A 1 98 ? 3.338 -7.590 -2.596 1.00 97.62 98 GLU A CA 1
ATOM 743 C C . GLU A 1 98 ? 3.720 -8.452 -1.386 1.00 97.62 98 GLU A C 1
ATOM 745 O O . GLU A 1 98 ? 3.571 -8.021 -0.242 1.00 97.62 98 GLU A O 1
ATOM 750 N N . GLY A 1 99 ? 4.288 -9.643 -1.610 1.00 97.38 99 GLY A N 1
ATOM 751 C CA . GLY A 1 99 ? 4.796 -10.503 -0.539 1.00 97.38 99 GLY A CA 1
ATOM 752 C C . GLY A 1 99 ? 5.963 -9.877 0.232 1.00 97.38 99 GLY A C 1
ATOM 753 O O . GLY A 1 99 ? 6.011 -9.947 1.466 1.00 97.38 99 GLY A O 1
ATOM 754 N N . ALA A 1 100 ? 6.886 -9.218 -0.473 1.00 98.25 100 ALA A N 1
ATOM 755 C CA . ALA A 1 100 ? 7.999 -8.500 0.138 1.00 98.25 100 ALA A CA 1
ATOM 756 C C . ALA A 1 100 ? 7.521 -7.283 0.944 1.00 98.25 100 ALA A C 1
ATOM 758 O O . ALA A 1 100 ? 7.891 -7.143 2.109 1.00 98.25 100 ALA A O 1
ATOM 759 N N . MET A 1 101 ? 6.638 -6.460 0.372 1.00 98.25 101 MET A N 1
ATOM 760 C CA . MET A 1 101 ? 6.006 -5.325 1.048 1.00 98.25 101 MET A CA 1
ATOM 761 C C . MET A 1 101 ? 5.235 -5.780 2.285 1.00 98.25 101 MET A C 1
ATOM 763 O O . MET A 1 101 ? 5.369 -5.176 3.346 1.00 98.25 101 MET A O 1
ATOM 767 N N . ARG A 1 102 ? 4.458 -6.866 2.186 1.00 98.12 102 ARG A N 1
ATOM 768 C CA . ARG A 1 102 ? 3.743 -7.457 3.324 1.00 98.12 102 ARG A CA 1
ATOM 769 C C . ARG A 1 102 ? 4.699 -7.814 4.451 1.00 98.12 102 ARG A C 1
ATOM 771 O O . ARG A 1 102 ? 4.453 -7.441 5.593 1.00 98.12 102 ARG A O 1
ATOM 778 N N . THR A 1 103 ? 5.775 -8.521 4.125 1.00 98.12 103 THR A N 1
ATOM 779 C CA . THR A 1 103 ? 6.778 -8.943 5.107 1.00 98.12 103 THR A CA 1
ATOM 780 C C . THR A 1 103 ? 7.424 -7.737 5.781 1.00 98.12 103 THR A C 1
ATOM 782 O O . THR A 1 103 ? 7.503 -7.689 7.006 1.00 98.12 103 THR A O 1
ATOM 785 N N . GLU A 1 104 ? 7.834 -6.742 4.994 1.00 98.38 104 GLU A N 1
ATOM 786 C CA . GLU A 1 104 ? 8.501 -5.544 5.500 1.00 98.38 104 GLU A CA 1
ATOM 787 C C . GLU A 1 104 ? 7.572 -4.713 6.395 1.00 98.38 104 GLU A C 1
ATOM 789 O O . GLU A 1 104 ? 7.944 -4.337 7.505 1.00 98.38 104 GLU A O 1
ATOM 794 N N . VAL A 1 105 ? 6.327 -4.486 5.967 1.00 98.25 105 VAL A N 1
ATOM 795 C CA . VAL A 1 105 ? 5.329 -3.735 6.743 1.00 98.25 105 VAL A CA 1
ATOM 796 C C . VAL A 1 105 ? 4.995 -4.451 8.047 1.00 98.25 105 VAL A C 1
ATOM 798 O O . VAL A 1 105 ? 5.021 -3.821 9.100 1.00 98.25 105 VAL A O 1
ATOM 801 N N . LEU A 1 106 ? 4.709 -5.756 8.014 1.00 97.44 106 LEU A N 1
ATOM 802 C CA . LEU A 1 106 ? 4.350 -6.497 9.228 1.00 97.44 106 LEU A CA 1
ATOM 803 C C . LEU A 1 106 ? 5.520 -6.587 10.212 1.00 97.44 106 LEU A C 1
ATOM 805 O O . LEU A 1 106 ? 5.297 -6.501 11.416 1.00 97.44 106 LEU A O 1
ATOM 809 N N . ARG A 1 107 ? 6.764 -6.680 9.720 1.00 97.81 107 ARG A N 1
ATOM 810 C CA . ARG A 1 107 ? 7.959 -6.608 10.571 1.00 97.81 107 ARG A CA 1
ATOM 811 C C . ARG A 1 107 ? 8.069 -5.255 11.280 1.00 97.81 107 ARG A C 1
ATOM 813 O O . ARG A 1 107 ? 8.364 -5.225 12.468 1.00 97.81 107 ARG A O 1
ATOM 820 N N . ASN A 1 108 ? 7.842 -4.153 10.565 1.00 98.12 108 ASN A N 1
ATOM 821 C CA . ASN A 1 108 ? 8.030 -2.801 11.103 1.00 98.12 108 ASN A CA 1
ATOM 822 C C . ASN A 1 108 ? 6.863 -2.324 11.984 1.00 98.12 108 ASN A C 1
ATOM 824 O O . ASN A 1 108 ? 7.080 -1.585 12.940 1.00 98.12 108 ASN A O 1
ATOM 828 N N . LEU A 1 109 ? 5.624 -2.708 11.663 1.00 96.88 109 LEU A N 1
ATOM 829 C CA . LEU A 1 109 ? 4.438 -2.275 12.410 1.00 96.88 109 LEU A CA 1
ATOM 830 C C . LEU A 1 109 ? 4.107 -3.214 13.579 1.00 96.88 109 LEU A C 1
ATOM 832 O O . LEU A 1 109 ? 3.448 -2.776 14.524 1.00 96.88 109 LEU A O 1
ATOM 836 N N . GLY A 1 110 ? 4.555 -4.474 13.527 1.00 94.19 110 GLY A N 1
ATOM 837 C CA . GLY A 1 110 ? 4.324 -5.468 14.573 1.00 94.19 110 GLY A CA 1
ATOM 838 C C . GLY A 1 110 ? 2.848 -5.558 14.965 1.00 94.19 110 GLY A C 1
ATOM 839 O O . GLY A 1 110 ? 1.959 -5.614 14.112 1.00 94.19 110 GLY A O 1
ATOM 840 N N . ASP A 1 111 ? 2.581 -5.486 16.267 1.00 93.50 111 ASP A N 1
ATOM 841 C CA . ASP A 1 111 ? 1.233 -5.624 16.830 1.00 93.50 111 ASP A CA 1
ATOM 842 C C . ASP A 1 111 ? 0.267 -4.491 16.445 1.00 93.50 111 ASP A C 1
ATOM 844 O O . ASP A 1 111 ? -0.949 -4.638 16.590 1.00 93.50 111 ASP A O 1
ATOM 848 N N . LEU A 1 112 ? 0.763 -3.368 15.903 1.00 94.50 112 LEU A N 1
ATOM 849 C CA . LEU A 1 112 ? -0.100 -2.282 15.420 1.00 94.50 112 LEU A CA 1
ATOM 850 C C . LEU A 1 112 ? -0.952 -2.709 14.219 1.00 94.50 112 LEU A C 1
ATOM 852 O O . LEU A 1 112 ? -2.009 -2.119 13.971 1.00 94.50 112 LEU A O 1
ATOM 856 N N . LEU A 1 113 ? -0.500 -3.706 13.453 1.00 93.56 113 LEU A N 1
ATOM 857 C CA . LEU A 1 113 ? -1.178 -4.149 12.246 1.00 93.56 113 LEU A CA 1
ATOM 858 C C . LEU A 1 113 ? -1.181 -5.670 12.149 1.00 93.56 113 LEU A C 1
ATOM 860 O O . LEU A 1 113 ? -0.221 -6.297 11.711 1.00 93.56 113 LEU A O 1
ATOM 864 N N . ARG A 1 114 ? -2.327 -6.261 12.494 1.00 92.62 114 ARG A N 1
ATOM 865 C CA . ARG A 1 114 ? -2.539 -7.699 12.338 1.00 92.62 114 ARG A CA 1
ATOM 866 C C . ARG A 1 114 ? -2.291 -8.147 10.886 1.00 92.62 114 ARG A C 1
ATOM 868 O O . ARG A 1 114 ? -2.739 -7.457 9.964 1.00 92.62 114 ARG A O 1
ATOM 875 N N . PRO A 1 115 ? -1.682 -9.326 10.658 1.00 91.25 115 PRO A N 1
ATOM 876 C CA . PRO A 1 115 ? -1.389 -9.821 9.314 1.00 91.25 115 PRO A CA 1
ATOM 877 C C . PRO A 1 115 ? -2.595 -9.876 8.365 1.00 91.25 115 PRO A C 1
ATOM 879 O O . PRO A 1 115 ? -2.460 -9.596 7.176 1.00 91.25 115 PRO A O 1
ATOM 882 N N . ASP A 1 116 ? -3.787 -10.215 8.850 1.00 91.19 116 ASP A N 1
ATOM 883 C CA . ASP A 1 116 ? -5.016 -10.274 8.043 1.00 91.19 116 ASP A CA 1
ATOM 884 C C . ASP A 1 116 ? -5.567 -8.894 7.646 1.00 91.19 116 ASP A C 1
ATOM 886 O O . ASP A 1 116 ? -6.434 -8.793 6.780 1.00 91.19 116 ASP A O 1
ATOM 890 N N . ARG A 1 117 ? -5.042 -7.818 8.243 1.00 94.44 117 ARG A N 1
ATOM 891 C CA . ARG A 1 117 ? -5.464 -6.441 7.979 1.00 94.44 117 ARG A CA 1
ATOM 892 C C . ARG A 1 117 ? -4.555 -5.675 7.034 1.00 94.44 117 ARG A C 1
ATOM 894 O O . ARG A 1 117 ? -4.899 -4.544 6.705 1.00 94.44 117 ARG A O 1
ATOM 901 N N . PHE A 1 118 ? -3.442 -6.244 6.585 1.00 96.50 118 PHE A N 1
ATOM 902 C CA . PHE A 1 118 ? -2.622 -5.626 5.547 1.00 96.50 118 PHE A CA 1
ATOM 903 C C . PHE A 1 118 ? -2.675 -6.440 4.268 1.00 96.50 118 PHE A C 1
ATOM 905 O O . PHE A 1 118 ? -2.269 -7.594 4.264 1.00 96.50 118 PHE A O 1
ATOM 912 N N . ILE A 1 119 ? -3.167 -5.858 3.184 1.00 95.88 119 ILE A N 1
ATOM 913 C CA . ILE A 1 119 ? -3.278 -6.540 1.894 1.00 95.88 119 ILE A CA 1
ATOM 914 C C . ILE A 1 119 ? -2.637 -5.607 0.871 1.00 95.88 119 ILE A C 1
ATOM 916 O O . ILE A 1 119 ? -3.324 -4.715 0.395 1.00 95.88 119 ILE A O 1
ATOM 920 N N . PRO A 1 120 ? -1.318 -5.696 0.626 1.00 96.44 120 PRO A N 1
ATOM 921 C CA . PRO A 1 120 ? -0.670 -4.832 -0.351 1.00 96.44 120 PRO A CA 1
ATOM 922 C C . PRO A 1 120 ? -1.174 -5.153 -1.756 1.00 96.44 120 PRO A C 1
ATOM 924 O O . PRO A 1 120 ? -1.465 -6.306 -2.065 1.00 96.44 120 PRO A O 1
ATOM 927 N N . TYR A 1 121 ? -1.253 -4.119 -2.583 1.00 95.06 121 TYR A N 1
ATOM 928 C CA . TYR A 1 121 ? -1.583 -4.225 -3.998 1.00 95.06 121 TYR A CA 1
ATOM 929 C C . TYR A 1 121 ? -0.662 -3.315 -4.810 1.00 95.06 121 TYR A C 1
ATOM 931 O O . TYR A 1 121 ? -0.427 -2.156 -4.429 1.00 95.06 121 TYR A O 1
ATOM 939 N N . VAL A 1 122 ? -0.148 -3.856 -5.913 1.00 92.38 122 VAL A N 1
ATOM 940 C CA . VAL A 1 122 ? 0.720 -3.163 -6.869 1.00 92.38 122 VAL A CA 1
ATOM 941 C C . VAL A 1 122 ? 0.078 -3.171 -8.251 1.00 92.38 122 VAL A C 1
ATOM 943 O O . VAL A 1 122 ? -0.350 -4.206 -8.760 1.00 92.38 122 VAL A O 1
ATOM 946 N N . GLN A 1 123 ? 0.015 -1.999 -8.874 1.00 89.38 123 GLN A N 1
ATOM 947 C CA . GLN A 1 123 ? -0.576 -1.819 -10.189 1.00 89.38 123 GLN A CA 1
ATOM 948 C C . GLN A 1 123 ? 0.472 -2.091 -11.278 1.00 89.38 123 GLN A C 1
ATOM 950 O O . GLN A 1 123 ? 1.419 -1.331 -11.455 1.00 89.38 123 GLN A O 1
ATOM 955 N N . MET A 1 124 ? 0.308 -3.201 -12.006 1.00 86.19 124 MET A N 1
ATOM 956 C CA . MET A 1 124 ? 1.262 -3.641 -13.042 1.00 86.19 124 MET A CA 1
ATOM 957 C C . MET A 1 124 ? 1.054 -3.025 -14.421 1.00 86.19 124 MET A C 1
ATOM 959 O O . MET A 1 124 ? 1.995 -2.948 -15.204 1.00 86.19 124 MET A O 1
ATOM 963 N N . HIS A 1 125 ? -0.189 -2.694 -14.756 1.00 76.44 125 HIS A N 1
ATOM 964 C CA . HIS A 1 125 ? -0.562 -2.199 -16.078 1.00 76.44 125 HIS A CA 1
ATOM 965 C C . HIS A 1 125 ? -0.944 -0.733 -15.995 1.00 76.44 125 HIS A C 1
ATOM 967 O O . HIS A 1 125 ? -1.437 -0.289 -14.957 1.00 76.44 125 HIS A O 1
ATOM 973 N N . GLU A 1 126 ? -0.786 -0.010 -17.099 1.00 65.19 126 GLU A N 1
ATOM 974 C CA . GLU A 1 126 ? -1.191 1.386 -17.149 1.00 65.19 126 GLU A CA 1
ATOM 975 C C . GLU A 1 126 ? -2.668 1.546 -16.784 1.00 65.19 126 GLU A C 1
ATOM 977 O O . GLU A 1 126 ? -3.548 0.786 -17.205 1.00 65.19 126 GLU A O 1
ATOM 982 N N . ILE A 1 127 ? -2.917 2.563 -15.968 1.00 58.25 127 ILE A N 1
ATOM 983 C CA . ILE A 1 127 ? -4.228 2.983 -15.478 1.00 58.25 127 ILE A CA 1
ATOM 984 C C . ILE A 1 127 ? -5.236 3.183 -16.619 1.00 58.25 127 ILE A C 1
ATOM 986 O O . ILE A 1 127 ? -6.436 2.981 -16.428 1.00 58.25 127 ILE A O 1
ATOM 990 N N . GLU A 1 128 ? -4.769 3.520 -17.819 1.00 51.88 128 GLU A N 1
ATOM 991 C CA . GLU A 1 128 ? -5.608 3.657 -19.008 1.00 51.88 128 GLU A CA 1
ATOM 992 C C . GLU A 1 128 ? -6.390 2.373 -19.315 1.00 51.88 128 GLU A C 1
ATOM 994 O O . GLU A 1 128 ? -7.577 2.445 -19.621 1.00 51.88 128 GLU A O 1
ATOM 999 N N . ALA A 1 129 ? -5.813 1.186 -19.101 1.00 58.66 129 ALA A N 1
ATOM 1000 C CA . ALA A 1 129 ? -6.536 -0.076 -19.266 1.00 58.66 129 ALA A CA 1
ATOM 1001 C C . ALA A 1 129 ? -7.683 -0.251 -18.246 1.00 58.66 129 ALA A C 1
ATOM 1003 O O . ALA A 1 129 ? -8.687 -0.894 -18.550 1.00 58.66 129 ALA A O 1
ATOM 1004 N N . LEU A 1 130 ? -7.565 0.336 -17.047 1.00 57.19 130 LEU A N 1
ATOM 1005 C CA . LEU A 1 130 ? -8.640 0.377 -16.044 1.00 57.19 130 LEU A CA 1
ATOM 1006 C C . LEU A 1 130 ? -9.725 1.402 -16.405 1.00 57.19 130 LEU A C 1
ATOM 1008 O O . LEU A 1 130 ? -10.896 1.170 -16.112 1.00 57.19 130 LEU A O 1
ATOM 1012 N N . LEU A 1 131 ? -9.350 2.521 -17.032 1.00 49.66 131 LEU A N 1
ATOM 1013 C CA . LEU A 1 131 ? -10.264 3.600 -17.425 1.00 49.66 131 LEU A CA 1
ATOM 1014 C C . LEU A 1 131 ? -11.040 3.272 -18.712 1.00 49.66 131 LEU A C 1
ATOM 1016 O O . LEU A 1 131 ? -12.247 3.503 -18.767 1.00 49.66 131 LEU A O 1
ATOM 1020 N N . PHE A 1 132 ? -10.387 2.673 -19.713 1.00 44.59 132 PHE A N 1
ATOM 1021 C CA . PHE A 1 132 ? -11.011 2.244 -20.973 1.00 44.59 132 PHE A CA 1
ATOM 1022 C C . PHE A 1 132 ? -11.837 0.956 -20.846 1.00 44.59 132 PHE A C 1
ATOM 1024 O O . PHE A 1 132 ? -12.556 0.594 -21.773 1.00 44.59 132 PHE A O 1
ATOM 1031 N N . ALA A 1 133 ? -11.789 0.283 -19.693 1.00 47.66 133 ALA A N 1
ATOM 1032 C CA . ALA A 1 133 ? -12.653 -0.857 -19.413 1.00 47.66 133 ALA A CA 1
ATOM 1033 C C . ALA A 1 133 ? -14.138 -0.448 -19.249 1.00 47.66 133 ALA A C 1
ATOM 1035 O O . ALA A 1 133 ? -15.044 -1.238 -19.506 1.00 47.66 133 ALA A O 1
ATOM 1036 N N . GLY A 1 134 ? -14.442 0.779 -18.819 1.00 43.06 134 GLY A N 1
ATOM 1037 C CA . GLY A 1 134 ? -15.815 1.127 -18.437 1.00 43.06 134 GLY A CA 1
ATOM 1038 C C . GLY A 1 134 ? -16.398 0.198 -17.343 1.00 43.06 134 GLY A C 1
ATOM 1039 O O . GLY A 1 134 ? -15.776 -0.779 -16.910 1.00 43.06 134 GLY A O 1
ATOM 1040 N N . PRO A 1 135 ? -17.611 0.475 -16.843 1.00 48.94 135 PRO A N 1
ATOM 1041 C CA . PRO A 1 135 ? -18.261 -0.391 -15.855 1.00 48.94 135 PRO A CA 1
ATOM 1042 C C . PRO A 1 135 ? -18.608 -1.783 -16.419 1.00 48.94 135 PRO A C 1
ATOM 1044 O O . PRO A 1 135 ? -18.708 -2.751 -15.665 1.00 48.94 135 PRO A O 1
ATOM 1047 N N . GLU A 1 136 ? -18.742 -1.921 -17.741 1.00 43.62 136 GLU A N 1
ATOM 1048 C CA . GLU A 1 136 ? -19.130 -3.175 -18.393 1.00 43.62 136 GLU A CA 1
ATOM 1049 C C . GLU A 1 136 ? -17.968 -4.180 -18.556 1.00 43.62 136 GLU A C 1
ATOM 1051 O O . GLU A 1 136 ? -18.200 -5.386 -18.441 1.00 43.62 136 GLU A O 1
ATOM 1056 N N . ILE A 1 137 ? -16.708 -3.742 -18.730 1.00 41.66 137 ILE A N 1
ATOM 1057 C CA . ILE A 1 137 ? -15.542 -4.646 -18.894 1.00 41.66 137 ILE A CA 1
ATOM 1058 C C . ILE A 1 137 ? -14.931 -5.067 -17.544 1.00 41.66 137 ILE A C 1
ATOM 1060 O O . ILE A 1 137 ? -14.120 -5.993 -17.497 1.00 41.66 137 ILE A O 1
ATOM 1064 N N . MET A 1 138 ? -15.444 -4.588 -16.399 1.00 40.78 138 MET A N 1
ATOM 1065 C CA . MET A 1 138 ? -15.251 -5.297 -15.113 1.00 40.78 138 MET A CA 1
ATOM 1066 C C . MET A 1 138 ? -15.725 -6.772 -15.164 1.00 40.78 138 MET A C 1
ATOM 1068 O O . MET A 1 138 ? -15.470 -7.558 -14.248 1.00 40.78 138 MET A O 1
ATOM 1072 N N . GLN A 1 139 ? -16.375 -7.191 -16.256 1.00 35.59 139 GLN A N 1
ATOM 1073 C CA . GLN A 1 139 ? -16.745 -8.569 -16.549 1.00 35.59 139 GLN A CA 1
ATOM 1074 C C . GLN A 1 139 ? -15.674 -9.415 -17.270 1.00 35.59 139 GLN A C 1
ATOM 1076 O O . GLN A 1 139 ? -15.888 -10.627 -17.387 1.00 35.59 139 GLN A O 1
ATOM 1081 N N . MET A 1 140 ? -14.537 -8.845 -17.699 1.00 33.28 140 MET A N 1
ATOM 1082 C CA . MET A 1 140 ? -13.488 -9.562 -18.441 1.00 33.28 140 MET A CA 1
ATOM 1083 C C . MET A 1 140 ? -12.779 -10.634 -17.584 1.00 33.28 140 MET A C 1
ATOM 1085 O O . MET A 1 140 ? -12.389 -10.337 -16.454 1.00 33.28 140 MET A O 1
ATOM 1089 N N . PRO A 1 141 ? -12.537 -11.862 -18.091 1.00 33.72 141 PRO A N 1
ATOM 1090 C CA . PRO A 1 141 ? -11.945 -12.966 -17.319 1.00 33.72 141 PRO A CA 1
ATOM 1091 C C . PRO A 1 141 ? -10.558 -12.678 -16.719 1.00 33.72 141 PRO A C 1
ATOM 1093 O O . PRO A 1 141 ? -10.265 -13.140 -15.617 1.00 33.72 141 PRO A O 1
ATOM 1096 N N . SER A 1 142 ? -9.723 -11.899 -17.409 1.00 36.22 142 SER A N 1
ATOM 1097 C CA . SER A 1 142 ? -8.348 -11.564 -17.004 1.00 36.22 142 SER A CA 1
ATOM 1098 C C . SER A 1 142 ? -8.325 -10.599 -15.813 1.00 36.22 142 SER A C 1
ATOM 1100 O O . SER A 1 142 ? -7.623 -10.833 -14.832 1.00 36.22 142 SER A O 1
ATOM 1102 N N . ILE A 1 143 ? -9.191 -9.579 -15.842 1.00 39.09 143 ILE A N 1
ATOM 1103 C CA . ILE A 1 143 ? -9.426 -8.645 -14.730 1.00 39.09 143 ILE A CA 1
ATOM 1104 C C . ILE A 1 143 ? -10.184 -9.366 -13.600 1.00 39.09 143 ILE A C 1
ATOM 1106 O O . ILE A 1 143 ? -9.801 -9.281 -12.436 1.00 39.09 143 ILE A O 1
ATOM 1110 N N . LYS A 1 144 ? -11.177 -10.208 -13.913 1.00 32.91 144 LYS A N 1
ATOM 1111 C CA . LYS A 1 144 ? -11.857 -11.062 -12.922 1.00 32.91 144 LYS A CA 1
ATOM 1112 C C . LYS A 1 144 ? -10.903 -11.994 -12.178 1.00 32.91 144 LYS A C 1
ATOM 1114 O O . LYS A 1 144 ? -11.156 -12.250 -11.006 1.00 32.91 144 LYS A O 1
ATOM 1119 N N . ARG A 1 145 ? -9.844 -12.518 -12.809 1.00 34.53 145 ARG A N 1
ATOM 1120 C CA . ARG A 1 145 ? -8.894 -13.452 -12.178 1.00 34.53 145 ARG A CA 1
ATOM 1121 C C . ARG A 1 145 ? -7.941 -12.733 -11.222 1.00 34.53 145 ARG A C 1
ATOM 1123 O O . ARG A 1 145 ? -7.844 -13.156 -10.072 1.00 34.53 145 ARG A O 1
ATOM 1130 N N . THR A 1 146 ? -7.325 -11.629 -11.644 1.00 40.97 146 THR A N 1
ATOM 1131 C CA . THR A 1 146 ? -6.430 -10.826 -10.790 1.00 40.97 146 THR A CA 1
ATOM 1132 C C . THR A 1 146 ? -7.184 -10.242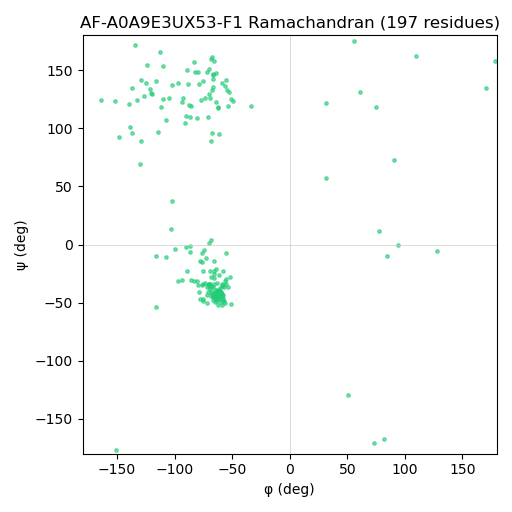 -9.593 1.00 40.97 146 THR A C 1
ATOM 1134 O O . THR A 1 146 ? -6.717 -10.333 -8.460 1.00 40.97 146 THR A O 1
ATOM 1137 N N . TRP A 1 147 ? -8.419 -9.772 -9.800 1.00 43.81 147 TRP A N 1
ATOM 1138 C CA . TRP A 1 147 ? -9.231 -9.184 -8.734 1.00 43.81 147 TRP A CA 1
ATOM 1139 C C . TRP A 1 147 ? -9.975 -10.227 -7.873 1.00 43.81 147 TRP A C 1
ATOM 1141 O O . TRP A 1 147 ? -10.093 -10.010 -6.673 1.00 43.81 147 TRP A O 1
ATOM 1151 N N . ARG A 1 148 ? -10.397 -11.404 -8.380 1.00 35.44 148 ARG A N 1
ATOM 1152 C CA . ARG A 1 148 ? -10.855 -12.522 -7.506 1.00 35.44 148 ARG A CA 1
ATOM 1153 C C . ARG A 1 148 ? -9.741 -13.041 -6.606 1.00 35.44 148 ARG A C 1
ATOM 1155 O O . ARG A 1 148 ? -10.039 -13.490 -5.509 1.00 35.44 148 ARG A O 1
ATOM 1162 N N . MET A 1 149 ? -8.494 -13.025 -7.062 1.00 39.91 149 MET A N 1
ATOM 1163 C CA . MET A 1 149 ? -7.356 -13.496 -6.270 1.00 39.91 149 MET A CA 1
ATOM 1164 C C . MET A 1 149 ? -6.946 -12.444 -5.230 1.00 39.91 149 MET A C 1
ATOM 1166 O O . MET A 1 149 ? -6.848 -12.774 -4.051 1.00 39.91 149 MET A O 1
ATOM 1170 N N . ALA A 1 150 ? -6.824 -11.172 -5.631 1.00 42.38 150 ALA A N 1
ATOM 1171 C CA . ALA A 1 150 ? -6.484 -10.068 -4.729 1.00 42.38 150 ALA A CA 1
ATOM 1172 C C . ALA A 1 150 ? -7.611 -9.735 -3.725 1.00 42.38 150 ALA A C 1
ATOM 1174 O O . ALA A 1 150 ? -7.344 -9.460 -2.556 1.00 42.38 150 ALA A O 1
ATOM 1175 N N . PHE A 1 151 ? -8.885 -9.820 -4.140 1.00 41.00 151 PHE A N 1
ATOM 1176 C CA . PHE A 1 151 ? -10.046 -9.478 -3.304 1.00 41.00 151 PHE A CA 1
ATOM 1177 C C . PHE A 1 151 ? -10.879 -10.665 -2.807 1.00 41.00 151 PHE A C 1
ATOM 1179 O O . PHE A 1 151 ? -11.692 -10.481 -1.905 1.00 41.00 151 PHE A O 1
ATOM 1186 N N . GLY A 1 152 ? -10.683 -11.890 -3.301 1.00 39.72 152 GLY A N 1
ATOM 1187 C CA . GLY A 1 152 ? -11.317 -13.087 -2.721 1.00 39.72 152 GLY A CA 1
ATOM 1188 C C . GLY A 1 152 ? -10.783 -13.390 -1.320 1.00 39.72 1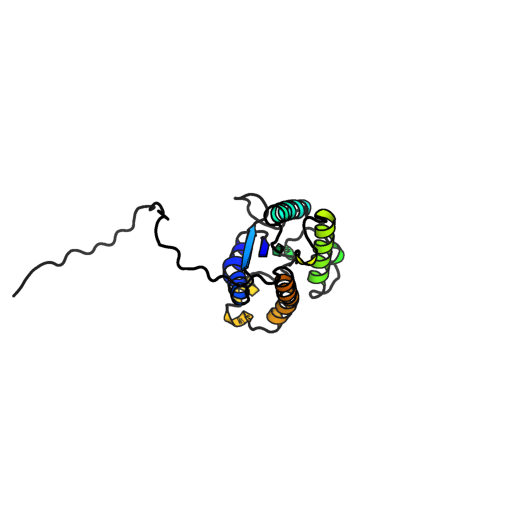52 GLY A C 1
ATOM 1189 O O . GLY A 1 152 ? -11.549 -13.720 -0.411 1.00 39.72 152 GLY A O 1
ATOM 1190 N N . GLY A 1 153 ? -9.483 -13.152 -1.114 1.00 43.50 153 GLY A N 1
ATOM 1191 C CA . GLY A 1 153 ? -8.882 -13.101 0.218 1.00 43.50 153 GLY A CA 1
ATOM 1192 C C . GLY A 1 153 ? -9.368 -11.895 1.028 1.00 43.50 153 GLY A C 1
ATOM 1193 O O . GLY A 1 153 ? -9.603 -12.025 2.222 1.00 43.50 153 GLY A O 1
ATOM 1194 N N . LEU A 1 154 ? -9.598 -10.742 0.387 1.00 42.56 154 LEU A N 1
ATOM 1195 C CA . LEU A 1 154 ? -10.063 -9.526 1.060 1.00 42.56 154 LEU A CA 1
ATOM 1196 C C . LEU A 1 154 ? -11.508 -9.621 1.560 1.00 42.56 154 LEU A C 1
ATOM 1198 O O . LEU A 1 154 ? -11.790 -9.150 2.653 1.00 42.56 154 LEU A O 1
ATOM 1202 N N . LEU A 1 155 ? -12.411 -10.248 0.804 1.00 40.78 155 LEU A N 1
ATOM 1203 C CA . LEU A 1 155 ? -13.793 -10.500 1.226 1.00 40.78 155 LEU A CA 1
ATOM 1204 C C . LEU A 1 155 ? -13.839 -11.498 2.387 1.00 40.78 155 LEU A C 1
ATOM 1206 O O . LEU A 1 155 ? -14.541 -11.259 3.365 1.00 40.78 155 LEU A O 1
ATOM 1210 N N . SER A 1 156 ? -13.034 -12.562 2.320 1.00 37.84 156 SER A N 1
ATOM 1211 C CA . SER A 1 156 ? -12.951 -13.572 3.383 1.00 37.84 156 SER A CA 1
ATOM 1212 C C . SER A 1 156 ? -12.315 -13.006 4.663 1.00 37.84 156 SER A C 1
ATOM 1214 O O . SER A 1 156 ? -12.848 -13.187 5.755 1.00 37.84 156 SER A O 1
ATOM 1216 N N . 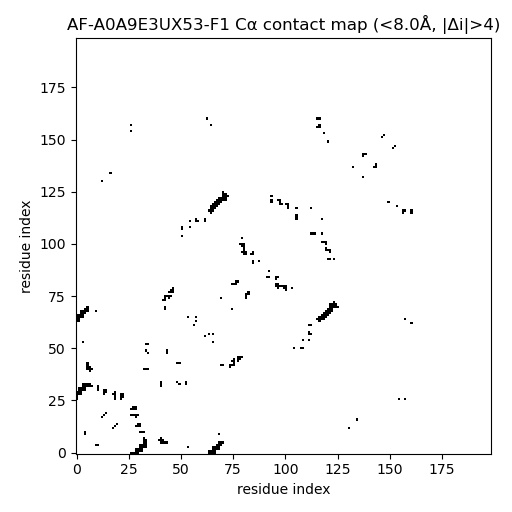SER A 1 157 ? -11.225 -12.242 4.537 1.00 39.75 157 SER A N 1
ATOM 1217 C CA . SER A 1 157 ? -10.513 -11.630 5.669 1.00 39.75 157 SER A CA 1
ATOM 1218 C C . SER A 1 157 ? -11.227 -10.401 6.239 1.00 39.75 157 SER A C 1
ATOM 1220 O O . SER A 1 157 ? -11.219 -10.212 7.450 1.00 39.75 157 SER A O 1
ATOM 1222 N N . ALA A 1 158 ? -11.898 -9.579 5.423 1.00 42.41 158 ALA A N 1
ATOM 1223 C CA . ALA A 1 158 ? -12.716 -8.468 5.921 1.00 42.41 158 ALA A CA 1
ATOM 1224 C C . ALA A 1 158 ? -13.991 -8.963 6.620 1.00 42.41 158 ALA A C 1
ATOM 1226 O O . ALA A 1 158 ? -14.399 -8.366 7.615 1.00 42.41 158 ALA A O 1
ATOM 1227 N N . ALA A 1 159 ? -14.596 -10.061 6.148 1.00 41.59 159 ALA A N 1
ATOM 1228 C CA . ALA A 1 159 ? -15.693 -10.724 6.850 1.00 41.59 159 ALA A CA 1
ATOM 1229 C C . ALA A 1 159 ? -15.229 -11.329 8.188 1.00 41.59 159 ALA A C 1
ATOM 1231 O O . ALA A 1 159 ? -15.909 -11.157 9.197 1.00 41.59 159 ALA A O 1
ATOM 1232 N N . ALA A 1 160 ? -14.046 -11.954 8.226 1.00 41.19 160 ALA A N 1
ATOM 1233 C CA . ALA A 1 160 ? -13.456 -12.490 9.456 1.00 41.19 160 ALA A CA 1
ATOM 1234 C C . ALA A 1 160 ? -13.005 -11.394 10.447 1.00 41.19 160 ALA A C 1
ATOM 1236 O O . ALA A 1 160 ? -13.116 -11.571 11.659 1.00 41.19 160 ALA A O 1
ATOM 1237 N N . ALA A 1 161 ? -12.531 -10.243 9.958 1.00 44.06 161 ALA A N 1
ATOM 1238 C CA . ALA A 1 161 ? -12.134 -9.107 10.792 1.00 44.06 161 ALA A CA 1
ATOM 1239 C C . ALA A 1 161 ? -13.330 -8.314 11.360 1.00 44.06 161 ALA A C 1
ATOM 1241 O O . ALA A 1 161 ? -13.183 -7.657 12.389 1.00 44.06 161 ALA A O 1
ATOM 1242 N N . ASN A 1 162 ? -14.506 -8.395 10.726 1.00 45.09 162 ASN A N 1
ATOM 1243 C CA . ASN A 1 162 ? -15.736 -7.694 11.121 1.00 45.09 162 ASN A CA 1
ATOM 1244 C C . ASN A 1 162 ? -16.741 -8.608 11.847 1.00 45.09 162 ASN A C 1
ATOM 1246 O O . ASN A 1 162 ? -17.948 -8.477 11.623 1.00 45.09 162 ASN A O 1
ATOM 1250 N N . GLY A 1 163 ? -16.259 -9.531 12.690 1.00 36.12 163 GLY A N 1
ATOM 1251 C CA . GLY A 1 163 ? -17.085 -10.462 13.466 1.00 36.12 163 GLY A CA 1
ATOM 1252 C C . GLY A 1 163 ? -18.429 -9.860 13.901 1.00 36.12 163 GLY A C 1
ATOM 1253 O O . GLY A 1 163 ? -18.472 -8.823 14.563 1.00 36.12 163 GLY A O 1
ATOM 1254 N N . SER A 1 164 ? -19.513 -10.488 13.432 1.00 35.62 164 SER A N 1
ATOM 1255 C CA . SER A 1 164 ? -20.911 -10.301 13.846 1.00 35.62 164 SER A CA 1
ATOM 1256 C C . SER A 1 164 ? -21.296 -8.892 14.323 1.00 35.62 164 SER A C 1
ATOM 1258 O O . SER A 1 164 ? -21.813 -8.728 15.426 1.00 35.62 164 SER A O 1
ATOM 1260 N N . THR A 1 165 ? -21.102 -7.856 13.507 1.00 35.50 165 THR A N 1
ATOM 1261 C CA . THR A 1 165 ? -21.824 -6.601 13.749 1.00 35.50 165 THR A CA 1
ATOM 1262 C C . THR A 1 165 ? -23.123 -6.673 12.967 1.00 35.50 165 THR A C 1
ATOM 1264 O O . THR A 1 165 ? -23.119 -6.549 11.742 1.00 35.50 165 THR A O 1
ATOM 1267 N N . GLN A 1 166 ? -24.243 -6.908 13.661 1.00 33.91 166 GLN A N 1
ATOM 1268 C CA . GLN A 1 166 ? -25.553 -6.702 13.055 1.00 33.91 166 GLN A CA 1
ATOM 1269 C C . GLN A 1 166 ? -25.574 -5.321 12.402 1.00 33.91 166 GLN A C 1
ATOM 1271 O O . GLN A 1 166 ? -25.315 -4.299 13.042 1.00 33.91 166 GLN A O 1
ATOM 1276 N N . VAL A 1 167 ? -25.867 -5.317 11.106 1.00 36.97 167 VAL A N 1
ATOM 1277 C CA . VAL A 1 167 ? -26.026 -4.123 10.289 1.00 36.97 167 VAL A CA 1
ATOM 1278 C C . VAL A 1 167 ? -27.190 -3.316 10.863 1.00 36.97 167 VAL A C 1
ATOM 1280 O O . VAL A 1 167 ? -28.353 -3.565 10.549 1.00 36.97 167 VAL A O 1
ATOM 1283 N N . ARG A 1 168 ? -26.907 -2.329 11.717 1.00 28.53 168 ARG A N 1
ATOM 1284 C CA . ARG A 1 168 ? -27.883 -1.278 12.005 1.00 28.53 168 ARG A CA 1
ATOM 1285 C C . ARG A 1 168 ? -27.992 -0.411 10.755 1.00 28.53 168 ARG A C 1
ATOM 1287 O O . ARG A 1 168 ? -27.057 0.314 10.419 1.00 28.53 168 ARG A O 1
ATOM 1294 N N . LYS A 1 169 ? -29.135 -0.494 10.066 1.00 27.69 169 LYS A N 1
ATOM 1295 C CA . LYS A 1 169 ? -29.513 0.479 9.032 1.00 27.69 169 LYS A CA 1
ATOM 1296 C C . LYS A 1 169 ? -29.426 1.888 9.643 1.00 27.69 169 LYS A C 1
ATOM 1298 O O . LYS A 1 169 ? -29.961 2.081 10.738 1.00 27.69 169 LYS A O 1
ATOM 1303 N N . PRO A 1 170 ? -28.780 2.870 8.994 1.00 33.16 170 PRO A N 1
ATOM 1304 C CA . PRO A 1 170 ? -28.894 4.249 9.441 1.00 33.16 170 PRO A CA 1
ATOM 1305 C C . PRO A 1 170 ? -30.362 4.676 9.313 1.00 33.16 170 PRO A C 1
ATOM 1307 O O . PRO A 1 170 ? -30.934 4.638 8.225 1.00 33.16 170 PRO A O 1
ATOM 1310 N N . GLY A 1 171 ? -30.983 5.022 10.443 1.00 30.50 171 GLY A N 1
ATOM 1311 C CA . GLY A 1 171 ? -32.299 5.658 10.465 1.00 30.50 171 GLY A CA 1
ATOM 1312 C C . GLY A 1 171 ? -32.238 7.056 9.835 1.00 30.50 171 GLY A C 1
ATOM 1313 O O . GLY A 1 171 ? -31.152 7.643 9.770 1.00 30.50 171 GLY A O 1
ATOM 1314 N N . PRO A 1 172 ? -33.372 7.596 9.359 1.00 32.03 172 PRO A N 1
ATOM 1315 C CA . PRO A 1 172 ? -33.400 8.874 8.658 1.00 32.03 172 PRO A CA 1
ATOM 1316 C C . PRO A 1 172 ? -32.923 9.979 9.605 1.00 32.03 172 PRO A C 1
ATOM 1318 O O . PRO A 1 172 ? -33.523 10.209 10.654 1.00 32.03 172 PRO A O 1
ATOM 1321 N N . ARG A 1 173 ? -31.810 10.640 9.269 1.00 31.48 173 ARG A N 1
ATOM 1322 C CA . ARG A 1 173 ? -31.326 11.799 10.025 1.00 31.48 173 ARG A CA 1
ATOM 1323 C C . ARG A 1 173 ? -31.876 13.060 9.376 1.00 31.48 173 ARG A C 1
ATOM 1325 O O . ARG A 1 173 ? -31.673 13.280 8.187 1.00 31.48 173 ARG A O 1
ATOM 1332 N N . SER A 1 174 ? -32.586 13.833 10.189 1.00 31.69 174 SER A N 1
ATOM 1333 C CA . SER A 1 174 ? -33.254 15.083 9.856 1.00 31.69 174 SER A CA 1
ATOM 1334 C C . SER A 1 174 ? -32.305 16.105 9.237 1.00 31.69 174 SER A C 1
ATOM 1336 O O . SER A 1 174 ? -31.209 16.371 9.735 1.00 31.69 174 SER A O 1
ATOM 1338 N N . GLU A 1 175 ? -32.794 16.685 8.156 1.00 31.64 175 GLU A N 1
ATOM 1339 C CA . GLU A 1 175 ? -32.232 17.764 7.370 1.00 31.64 175 GLU A CA 1
ATOM 1340 C C . GLU A 1 175 ? -32.229 19.071 8.176 1.00 31.64 175 GLU A C 1
ATOM 1342 O O . GLU A 1 175 ? -33.225 19.779 8.258 1.00 31.64 175 GLU A O 1
ATOM 1347 N N . SER A 1 176 ? -31.107 19.398 8.812 1.00 31.20 176 SER A N 1
ATOM 1348 C CA . SER A 1 176 ? -30.822 20.768 9.241 1.00 31.20 176 SER A CA 1
ATOM 1349 C C . SER A 1 176 ? -29.337 20.902 9.557 1.00 31.20 176 SER A C 1
ATOM 1351 O O . SER A 1 176 ? -28.831 20.193 10.421 1.00 31.20 176 SER A O 1
ATOM 1353 N N . GLN A 1 177 ? -28.687 21.865 8.898 1.00 32.41 177 GLN A N 1
ATOM 1354 C CA . GLN A 1 177 ? -27.299 22.315 9.082 1.00 32.41 177 GLN A CA 1
ATOM 1355 C C . GLN A 1 177 ? -26.222 21.615 8.234 1.00 32.41 177 GLN A C 1
ATOM 1357 O O . GLN A 1 177 ? -25.319 20.956 8.739 1.00 32.41 177 GLN A O 1
ATOM 1362 N N . LEU A 1 178 ? -26.212 21.919 6.933 1.00 28.05 178 LEU A N 1
ATOM 1363 C CA . LEU A 1 178 ? -24.945 22.193 6.250 1.00 28.05 178 LEU A CA 1
ATOM 1364 C C . LEU A 1 178 ? -25.120 23.403 5.322 1.00 28.05 178 LEU A C 1
ATOM 1366 O O . LEU A 1 178 ? -25.622 23.308 4.208 1.00 28.05 178 LEU A O 1
ATOM 1370 N N . ARG A 1 179 ? -24.748 24.575 5.838 1.00 23.89 179 ARG A N 1
ATOM 1371 C CA . ARG A 1 179 ? -24.704 25.847 5.112 1.00 23.89 179 ARG A CA 1
ATOM 1372 C C . ARG A 1 179 ? -23.400 25.858 4.304 1.00 23.89 179 ARG A C 1
ATOM 1374 O O . ARG A 1 179 ? -22.326 25.933 4.892 1.00 23.89 179 ARG A O 1
ATOM 1381 N N . ILE A 1 180 ? -23.484 25.744 2.980 1.00 29.44 180 ILE A N 1
ATOM 1382 C CA . ILE A 1 180 ? -22.343 25.932 2.069 1.00 29.44 180 ILE A CA 1
ATOM 1383 C C . ILE A 1 180 ? -22.347 27.410 1.639 1.00 29.44 180 ILE A C 1
ATOM 1385 O O . ILE A 1 180 ? -23.388 27.879 1.176 1.00 29.44 180 ILE A O 1
ATOM 1389 N N . PRO A 1 181 ? -21.252 28.178 1.795 1.00 27.56 181 PRO A N 1
ATOM 1390 C CA . PRO A 1 181 ? -21.207 29.553 1.310 1.00 27.56 181 PRO A CA 1
ATOM 1391 C C . PRO A 1 181 ? -21.165 29.578 -0.225 1.00 27.56 181 PRO A C 1
ATOM 1393 O O . PRO A 1 181 ? -20.358 28.895 -0.854 1.00 27.56 181 PRO A O 1
ATOM 1396 N N . ALA A 1 182 ? -22.059 30.371 -0.816 1.00 29.62 182 ALA A N 1
ATOM 1397 C CA . ALA A 1 182 ? -22.160 30.592 -2.251 1.00 29.62 182 ALA A CA 1
ATOM 1398 C C . ALA A 1 182 ? -20.961 31.402 -2.773 1.00 29.62 182 ALA A C 1
ATOM 1400 O O . ALA A 1 182 ? -20.700 32.509 -2.303 1.00 29.62 182 ALA A O 1
ATOM 1401 N N . ILE A 1 183 ? -20.270 30.870 -3.782 1.00 31.59 183 ILE A N 1
ATOM 1402 C CA . ILE A 1 183 ? -19.360 31.635 -4.640 1.00 31.59 183 ILE A CA 1
ATOM 1403 C C . ILE A 1 183 ? -20.214 32.241 -5.757 1.00 31.59 183 ILE A C 1
ATOM 1405 O O . ILE A 1 183 ? -20.898 31.526 -6.488 1.00 31.59 183 ILE A O 1
ATOM 1409 N N . GLY A 1 184 ? -20.236 33.571 -5.826 1.00 30.31 184 GLY A N 1
ATOM 1410 C CA . GLY A 1 184 ? -21.081 34.336 -6.736 1.00 30.31 184 GLY A CA 1
ATOM 1411 C C . GLY A 1 184 ? -20.454 34.624 -8.102 1.00 30.31 184 GLY A C 1
ATOM 1412 O O . GLY A 1 184 ? -19.253 34.841 -8.193 1.00 30.31 184 GLY A O 1
ATOM 1413 N N . LYS A 1 185 ? -21.364 34.735 -9.086 1.00 31.12 185 LYS A N 1
ATOM 1414 C CA . LYS A 1 185 ? -21.363 35.550 -10.324 1.00 31.12 185 LYS A CA 1
ATOM 1415 C C . LYS A 1 185 ? -20.232 35.295 -11.343 1.00 31.12 185 LYS A C 1
ATOM 1417 O O . LYS A 1 185 ? -19.063 35.345 -11.017 1.00 31.12 185 LYS A O 1
ATOM 1422 N N . GLY A 1 186 ? -20.500 35.119 -12.633 1.00 26.58 186 GLY A N 1
ATOM 1423 C CA . GLY A 1 186 ? -21.752 35.189 -13.373 1.00 26.58 186 GLY A CA 1
ATOM 1424 C C . GLY A 1 186 ? -21.499 34.953 -14.860 1.00 26.58 186 GLY A C 1
ATOM 1425 O O . GLY A 1 186 ? -20.389 35.157 -15.337 1.00 26.58 186 GLY A O 1
ATOM 1426 N N . ILE A 1 187 ? -22.536 34.544 -15.586 1.00 31.09 187 ILE A N 1
ATOM 1427 C CA . ILE A 1 187 ? -22.617 34.696 -17.038 1.00 31.09 187 ILE A CA 1
ATOM 1428 C C . ILE A 1 187 ? -24.055 35.107 -17.337 1.00 31.09 187 ILE A C 1
ATOM 1430 O O . ILE A 1 187 ? -25.010 34.438 -16.943 1.00 31.09 187 ILE A O 1
ATOM 1434 N N . ALA A 1 188 ? -24.182 36.269 -17.966 1.00 30.20 188 ALA A N 1
ATOM 1435 C CA . ALA A 1 188 ? -25.426 36.833 -18.439 1.00 30.20 188 ALA A CA 1
ATOM 1436 C C . ALA A 1 188 ? -25.990 35.982 -19.582 1.00 30.20 188 ALA A C 1
ATOM 1438 O O . ALA A 1 188 ? -25.284 35.690 -20.542 1.00 30.20 188 ALA A O 1
ATOM 1439 N N . THR A 1 189 ? -27.279 35.664 -19.524 1.00 31.58 189 THR A N 1
ATOM 1440 C CA . THR A 1 189 ? -28.087 35.521 -20.736 1.00 31.58 189 THR A CA 1
ATOM 1441 C C . THR A 1 189 ? -29.377 36.290 -20.512 1.00 31.58 189 THR A C 1
ATOM 1443 O O . THR A 1 189 ? -30.052 36.142 -19.494 1.00 31.58 189 THR A O 1
ATOM 1446 N N . SER A 1 190 ? -29.642 37.218 -21.423 1.00 29.88 190 SER A N 1
ATOM 1447 C CA . SER A 1 190 ? -30.831 38.048 -21.419 1.00 29.88 190 SER A CA 1
ATOM 1448 C C . SER A 1 190 ? -32.028 37.221 -21.883 1.00 29.88 190 SER A C 1
ATOM 1450 O O . SER A 1 190 ? -31.926 36.440 -22.827 1.00 29.88 190 SER A O 1
ATOM 1452 N N . ARG A 1 191 ? -33.184 37.426 -21.251 1.00 29.81 191 ARG A N 1
ATOM 1453 C CA . ARG A 1 191 ? -34.491 37.294 -21.899 1.00 29.81 191 ARG A CA 1
ATOM 1454 C C . ARG A 1 191 ? -35.473 38.226 -21.199 1.00 29.81 191 ARG A C 1
ATOM 1456 O O . ARG A 1 191 ? -35.611 38.205 -19.981 1.00 29.81 191 ARG A O 1
ATOM 1463 N N . MET A 1 192 ? -36.051 39.097 -22.015 1.00 29.36 192 MET A N 1
ATOM 1464 C CA . MET A 1 192 ? -37.018 40.135 -21.674 1.00 29.36 192 MET A CA 1
ATOM 1465 C C . MET A 1 192 ? -38.375 39.550 -21.233 1.00 29.36 192 MET A C 1
ATOM 1467 O O . MET A 1 192 ? -38.649 38.380 -21.510 1.00 29.36 192 MET A O 1
ATOM 1471 N N . PRO A 1 193 ? -39.204 40.354 -20.538 1.00 31.53 193 PRO A N 1
ATOM 1472 C CA . PRO A 1 193 ? -40.390 39.895 -19.822 1.00 31.53 193 PRO A CA 1
ATOM 1473 C C . PRO A 1 193 ? -41.611 39.737 -20.736 1.00 31.53 193 PRO A C 1
ATOM 1475 O O . PRO A 1 193 ? -41.794 40.499 -21.682 1.00 31.53 193 PRO A O 1
ATOM 1478 N N . LEU A 1 194 ? -42.477 38.779 -20.403 1.00 31.23 194 LEU A N 1
ATOM 1479 C CA . LEU A 1 194 ? -43.843 38.691 -20.914 1.00 31.23 194 LEU A CA 1
ATOM 1480 C C . LEU A 1 194 ? -44.806 38.903 -19.743 1.00 31.23 194 LEU A C 1
ATOM 1482 O O . LEU A 1 194 ? -45.125 37.969 -19.017 1.00 31.23 194 LEU A O 1
ATOM 1486 N N . GLU A 1 195 ? -45.284 40.132 -19.595 1.00 32.59 195 GLU A N 1
ATOM 1487 C CA . GLU A 1 195 ? -46.652 40.386 -19.158 1.00 32.59 195 GLU A CA 1
ATOM 1488 C C . GLU A 1 195 ? -47.282 41.315 -20.200 1.00 32.59 195 GLU A C 1
ATOM 1490 O O . GLU A 1 195 ? -46.693 42.338 -20.542 1.00 32.59 195 GLU A O 1
ATOM 1495 N N . LEU A 1 196 ? -48.445 40.962 -20.746 1.00 30.92 196 LEU A N 1
ATOM 1496 C CA . LEU A 1 196 ? -49.727 41.528 -20.316 1.00 30.92 196 LEU A CA 1
ATOM 1497 C C . LEU A 1 196 ? -50.856 41.107 -21.283 1.00 30.92 196 LEU A C 1
ATOM 1499 O O . LEU A 1 196 ? -50.753 41.266 -22.493 1.00 30.92 196 LEU A O 1
ATOM 1503 N N . CYS A 1 197 ? -51.963 40.694 -20.660 1.00 28.33 197 CYS A N 1
ATOM 1504 C CA . CYS A 1 197 ? -53.358 41.003 -20.999 1.00 28.33 197 CYS A CA 1
ATOM 1505 C C . CYS A 1 197 ? -54.085 40.362 -22.196 1.00 28.33 197 CYS A C 1
ATOM 1507 O O . CYS A 1 197 ? -53.809 40.626 -23.356 1.00 28.33 197 CYS A O 1
ATOM 1509 N N . ARG A 1 198 ? -55.149 39.630 -21.818 1.00 34.56 198 ARG A N 1
ATOM 1510 C CA . ARG A 1 198 ? -56.569 39.876 -22.157 1.00 34.56 198 ARG A CA 1
ATOM 1511 C C . ARG A 1 198 ? -56.852 40.531 -23.518 1.00 34.56 198 ARG A C 1
ATOM 1513 O O . ARG A 1 198 ? -56.549 41.708 -23.698 1.00 34.56 198 ARG A O 1
ATOM 1520 N N . GLY A 1 199 ? -57.631 39.822 -24.335 1.00 31.70 199 GLY A N 1
ATOM 1521 C CA . GLY A 1 199 ? -58.308 40.334 -25.527 1.00 31.70 199 GLY A CA 1
ATOM 1522 C C . GLY A 1 199 ? -58.430 39.256 -26.576 1.00 31.70 199 GLY A C 1
ATOM 1523 O O . GLY A 1 199 ? -57.464 39.126 -27.351 1.00 31.70 199 GLY A O 1
#

Radius of gyration: 22.5 Å; Cα contacts (8 Å, |Δi|>4): 214; chains: 1; bounding box: 74×55×42 Å

Sequence (199 aa):
MLALVEGQTERGIVKQAIAPYLGERGVYLRAQIIGKPGHKGGVPADFGVVLKELTALAKQWPTRALTTLFDYAGMPRGWPGVERAAGLTHEEIPRCIEGAMRTEVLRNLGDLLRPDRFIPYVQMHEIEALLFAGPEIMQMPSIKRTWRMAFGGLLSSAAAANGSTQVRKPGPRSESQLRIPAIGKGIATSRMPLELCRG

Foldseek 3Di:
DEEEEFADLVQVCCVPPVQVVVVVLVDHYHYDHQDDPPDHGADDLDCVSVLVVVLVVLVVCVLAAYEYEHELVRDHCPQFQNVVLVPPDLVCSFVRRQVRNLVVNCVSNPPSADSLRYQYGYHHDDCVVVVVCPNPNCPPPVVVVVCCVSCVSVSVSVCVSPPDDDDDDDDDDDDDDDDDDDDDDDDDDDDDDDDDDDD

Mean predicted aligned error: 14.35 Å

Secondary structure (DSSP, 8-state):
-EEEESSHHHHHHIIIIIHHHHHTTT---EEEESSSTT------SSHHHHHHHHHHHHHH-TTS-EEEEEEGGG--TTSTTHHHHTTS-TTTHHHHHHHHHHHHHHHHHGGGS-GGGEE--EE-S-HHHHHTTHHHHTT-HHHHHHHHHHHHHHHHHHHHHTTT----PPPPPP-----PPPPP---------------

pLDDT: mean 71.07, std 27.24, range [23.89, 98.38]

Nearest PDB structures (foldseek):
  6wyz-assembly1_D  TM=6.278E-01  e=3.421E-01  Pseudomonas putida KT2440
  7s65-assembly1_E  TM=3.714E-01  e=2.442E-02  Synechococcus elongatus
  6wyy-assembly1_B  TM=6.128E-01  e=7.745E-01  Pseudomonas putida KT2440
  5hw0-assembly1_B  TM=4.810E-01  e=4.988E-01  Dickeya chrysanthemi
  6tj2-assembly1_C  TM=5.701E-01  e=2.401E+00  Paenibacillus sp. VTT E-133280